Protein AF-A0A4Q0VQP1-F1 (afdb_monomer)

Secondary structure (DSSP, 8-state):
--------HHHHHHHHHHHHHHHHHHHHHHHHHHHHHHHHHHHHHHHHHHHHHHHHHHHTTGGGHHHHHHHHHHHHHHHHHHTT-HHHHHHHHHHHHHHHHHHHHHHHHHHHHHHHHHHHHHHHHHHHHHHHHHHHHHTTTS--TT-HHHHHHHHHHHHHHHHHHHHHHHHHHHHHHHHHHHH--HHHHHHHHHHHHHHHHHHHHHHHHH--HHHHHHHHHHHHHHHHHHHHHHHHHHHHHHHHHHHHHHHHHHHHHH--

Sequence (260 aa):
MEKLERISLTNVFYTLIGKKLEKLDKEQQEALAAQLKYEEAVDTLAEMEQEITELEASLVPYKSADQYYQQLLVEKERLIHDQQSIWSEQLYELSDRQAELKASLQEYQEAIQAGNPTSSALSTALSSLGKAKGWSTWDMVGGGMMTTAIKHSHIDESKRYIHQAQTRLRHFQEELRDVVNHDHIELEVGGILTFADYFFDGLIVDWTVHGKITDSLRQVERTKSSVDSVLRRLQMQRNKREEELQKLEVQRKQLIEEAD

Mean predicted aligned error: 15.15 Å

Organism: NCBI:txid1548597

Nearest PDB structures (foldseek):
  7n6g-assembly1_6B  TM=4.545E-01  e=1.837E+00  Chlamydomonas reinhardtii
  3zx6-assembly1_A  TM=3.048E-01  e=4.057E+00  Archaeoglobus fulgidus DSM 4304
  3ja6-assembly1_H  TM=2.809E-01  e=6.028E+00  Escherichia coli

Foldseek 3Di:
DDDDDPPPPVVVVVVCVVVVVVVVVVVVVVVVVVVVVVVVVVVVVVVVVVVVVVVVVVCVVVVCVVVVVVVVLVVLLVVQCVPPDPLNVVLVVLVVLLVLLVQLLVLLVQLLVLLVVLLVLLVVLLVLLVVLVVLVVVCVPDDDDPRPVVNVVSLVSSVVSVVVSLVSLVSSLVSLVSSCVSPVPDDLNVVLNVLSVVLVVPQCCCCVPPVPSVVNSVSSVVNSVSSVVVSVVSVVVSVVSVVVSVVSVVVSSVSSVPDD

pLDDT: mean 79.1, std 13.97, range [31.86, 97.38]

Structure (mmCIF, N/CA/C/O backbone):
data_AF-A0A4Q0VQP1-F1
#
_entry.id   AF-A0A4Q0VQP1-F1
#
loop_
_atom_site.group_PDB
_atom_site.id
_atom_site.type_symbol
_atom_site.label_atom_id
_atom_site.label_alt_id
_atom_site.label_comp_id
_atom_site.label_asym_id
_atom_site.label_entity_id
_atom_site.label_seq_id
_atom_site.pdbx_PDB_ins_code
_atom_site.Cartn_x
_atom_site.Cartn_y
_atom_site.Cartn_z
_atom_site.occupancy
_atom_site.B_iso_or_equiv
_atom_site.auth_seq_id
_atom_site.auth_comp_id
_atom_site.auth_asym_id
_atom_site.auth_atom_id
_atom_site.pdbx_PDB_model_num
ATOM 1 N N . MET A 1 1 ? 50.704 50.543 72.436 1.00 31.86 1 MET A N 1
ATOM 2 C CA . MET A 1 1 ? 51.585 49.549 71.796 1.00 31.86 1 MET A CA 1
ATOM 3 C C . MET A 1 1 ? 51.329 48.239 72.502 1.00 31.86 1 MET A C 1
ATOM 5 O O . MET A 1 1 ? 51.358 48.234 73.716 1.00 31.86 1 MET A O 1
ATOM 9 N N . GLU A 1 2 ? 51.006 47.124 71.901 1.00 39.97 2 GLU A N 1
ATOM 10 C CA . GLU A 1 2 ? 50.801 46.729 70.522 1.00 39.97 2 GLU A CA 1
ATOM 11 C C . GLU A 1 2 ? 50.034 45.413 70.688 1.00 39.97 2 GLU A C 1
ATOM 13 O O . GLU A 1 2 ? 50.318 44.621 71.580 1.00 39.97 2 GLU A O 1
ATOM 18 N N . LYS A 1 3 ? 48.851 45.354 70.092 1.00 34.28 3 LYS A N 1
ATOM 19 C CA . LYS A 1 3 ? 48.614 44.489 68.937 1.00 34.28 3 LYS A CA 1
ATOM 20 C C . LYS A 1 3 ? 48.750 43.006 69.277 1.00 34.28 3 LYS A C 1
ATOM 22 O O . LYS A 1 3 ? 49.853 42.490 69.283 1.00 34.28 3 LYS A O 1
ATOM 27 N N . LEU A 1 4 ? 47.575 42.382 69.381 1.00 48.06 4 LEU A N 1
ATOM 28 C CA . LEU A 1 4 ? 47.275 41.026 68.918 1.00 48.06 4 LEU A CA 1
ATOM 29 C C . LEU A 1 4 ? 48.113 39.872 69.522 1.00 48.06 4 LEU A C 1
ATOM 31 O O . LEU A 1 4 ? 49.153 40.035 70.129 1.00 48.06 4 LEU A O 1
ATOM 35 N N . GLU A 1 5 ? 47.619 38.651 69.349 1.00 44.19 5 GLU A N 1
ATOM 36 C CA . GLU A 1 5 ? 48.429 37.427 69.467 1.00 44.19 5 GLU A CA 1
ATOM 37 C C . GLU A 1 5 ? 48.818 36.923 70.864 1.00 44.19 5 GLU A C 1
ATOM 39 O O . GLU A 1 5 ? 49.876 36.340 71.056 1.00 44.19 5 GLU A O 1
ATOM 44 N N . ARG A 1 6 ? 47.879 36.898 71.807 1.00 43.62 6 ARG A N 1
ATOM 45 C CA . ARG A 1 6 ? 47.546 35.576 72.370 1.00 43.62 6 ARG A CA 1
ATOM 46 C C . ARG A 1 6 ? 46.044 35.415 72.377 1.00 43.62 6 ARG A C 1
ATOM 48 O O . ARG A 1 6 ? 45.393 35.357 73.415 1.00 43.62 6 ARG A O 1
ATOM 55 N N . ILE A 1 7 ? 45.503 35.302 71.166 1.00 54.94 7 ILE A N 1
ATOM 56 C CA . ILE A 1 7 ? 44.346 34.443 70.946 1.00 54.94 7 ILE A CA 1
ATOM 57 C C . ILE A 1 7 ? 44.781 33.089 71.520 1.00 54.94 7 ILE A C 1
ATOM 59 O O . ILE A 1 7 ? 45.594 32.389 70.921 1.00 54.94 7 ILE A O 1
ATOM 63 N N . SER A 1 8 ? 44.417 32.834 72.779 1.00 53.47 8 SER A N 1
ATOM 64 C CA . SER A 1 8 ? 44.894 31.678 73.531 1.00 53.47 8 SER A CA 1
ATOM 65 C C . SER A 1 8 ? 44.611 30.446 72.686 1.00 53.47 8 SER A C 1
ATOM 67 O O . SER A 1 8 ? 43.455 30.226 72.322 1.00 53.47 8 SER A O 1
ATOM 69 N N . LEU A 1 9 ? 45.649 29.677 72.334 1.00 57.03 9 LEU A N 1
ATOM 70 C CA . LEU A 1 9 ? 45.500 28.452 71.540 1.00 57.03 9 LEU A CA 1
ATOM 71 C C . LEU A 1 9 ? 44.414 27.560 72.145 1.00 57.03 9 LEU A C 1
ATOM 73 O O . LEU A 1 9 ? 43.632 26.973 71.416 1.00 57.03 9 LEU A O 1
ATOM 77 N N . THR A 1 10 ? 44.287 27.576 73.471 1.00 60.41 10 THR A N 1
ATOM 78 C CA . THR A 1 10 ? 43.226 26.929 74.237 1.00 60.41 10 THR A CA 1
ATOM 79 C C . THR A 1 10 ? 41.828 27.475 73.915 1.00 60.41 10 THR A C 1
ATOM 81 O O . THR A 1 10 ? 40.930 26.689 73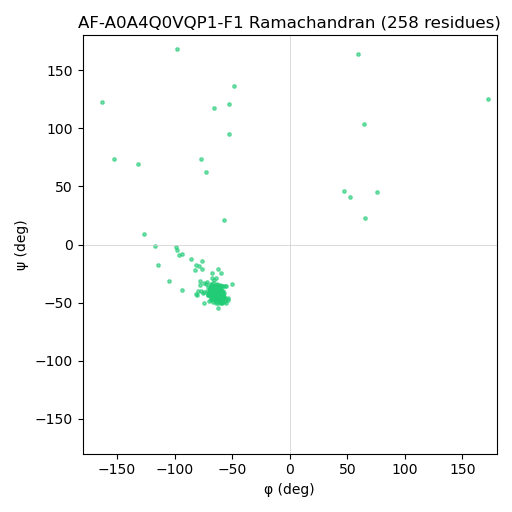.645 1.00 60.41 10 THR A O 1
ATOM 84 N N . ASN A 1 11 ? 41.619 28.796 73.862 1.00 62.97 11 ASN A N 1
ATOM 85 C CA . ASN A 1 11 ? 40.316 29.385 73.504 1.00 62.97 11 ASN A CA 1
ATOM 86 C C . ASN A 1 11 ? 39.960 29.169 72.027 1.00 62.97 11 ASN A C 1
ATOM 88 O O . ASN A 1 11 ? 38.797 28.918 71.714 1.00 62.97 11 ASN A O 1
ATOM 92 N N . VAL A 1 12 ? 40.939 29.230 71.117 1.00 66.88 12 VAL A N 1
ATOM 93 C CA . VAL A 1 12 ? 40.732 28.875 69.700 1.00 66.88 12 VAL A CA 1
ATOM 94 C C . VAL A 1 12 ? 40.378 27.400 69.575 1.00 66.88 12 VAL A C 1
ATOM 96 O O . VAL A 1 12 ? 39.426 27.066 68.881 1.00 66.88 12 VAL A O 1
ATOM 99 N N . PHE A 1 13 ? 41.086 26.526 70.292 1.00 67.25 13 PHE A N 1
ATOM 100 C CA . PHE A 1 13 ? 40.846 25.087 70.305 1.00 67.25 13 PHE A CA 1
ATOM 101 C C . PHE A 1 13 ? 39.462 24.747 70.872 1.00 67.25 13 PHE A C 1
ATOM 103 O O . PHE A 1 13 ? 38.725 24.008 70.231 1.00 67.25 13 PHE A O 1
ATOM 110 N N . TYR A 1 14 ? 39.043 25.355 71.987 1.00 67.94 14 TYR A N 1
ATOM 111 C CA . TYR A 1 14 ? 37.691 25.182 72.534 1.00 67.94 14 TYR A CA 1
ATOM 112 C C . TYR A 1 14 ? 36.599 25.746 71.617 1.00 67.94 14 TYR A C 1
ATOM 114 O O . TYR A 1 14 ? 35.560 25.113 71.463 1.00 67.94 14 TYR A O 1
ATOM 122 N N . THR A 1 15 ? 36.829 26.886 70.957 1.00 72.31 15 THR A N 1
ATOM 123 C CA . THR A 1 15 ? 35.862 27.451 69.997 1.00 72.31 15 THR A CA 1
ATOM 124 C C . THR A 1 15 ? 35.759 26.590 68.737 1.00 72.31 15 THR A C 1
ATOM 126 O O . THR A 1 15 ? 34.667 26.399 68.210 1.00 72.31 15 THR A O 1
ATOM 129 N N . LEU A 1 16 ? 36.877 26.041 68.252 1.00 70.88 16 LEU A N 1
ATOM 130 C CA . LEU A 1 16 ? 36.900 25.110 67.123 1.00 70.88 16 LEU A CA 1
ATOM 131 C C . LEU A 1 16 ? 36.255 23.772 67.484 1.00 70.88 16 LEU A C 1
ATOM 133 O O . LEU A 1 16 ? 35.508 23.246 66.670 1.00 70.88 16 LEU A O 1
ATOM 137 N N . ILE A 1 17 ? 36.490 23.243 68.688 1.00 74.38 17 ILE A N 1
ATOM 138 C CA . ILE A 1 17 ? 35.823 22.030 69.180 1.00 74.38 17 ILE A CA 1
ATOM 139 C C . ILE A 1 17 ? 34.324 22.275 69.337 1.00 74.38 17 ILE A C 1
ATOM 141 O O . ILE A 1 17 ? 33.547 21.468 68.848 1.00 74.38 17 ILE A O 1
ATOM 145 N N . GLY A 1 18 ? 33.913 23.397 69.932 1.00 76.75 18 GLY A N 1
ATOM 146 C CA . GLY A 1 18 ? 32.504 23.772 70.066 1.00 76.75 18 GLY A CA 1
ATOM 147 C C . GLY A 1 18 ? 31.808 23.908 68.712 1.00 76.75 18 GLY A C 1
ATOM 148 O O . GLY A 1 18 ? 30.806 23.245 68.475 1.00 76.75 18 GLY A O 1
ATOM 149 N N . LYS A 1 19 ? 32.392 24.667 67.773 1.00 76.31 19 LYS A N 1
ATOM 150 C CA . LYS A 1 19 ? 31.865 24.803 66.402 1.00 76.31 19 LYS A CA 1
ATOM 151 C C . LYS A 1 19 ? 31.875 23.486 65.627 1.00 76.31 19 LYS A C 1
ATOM 153 O O . LYS A 1 19 ? 30.996 23.263 64.803 1.00 76.31 19 LYS A O 1
ATOM 158 N N . LYS A 1 20 ? 32.866 22.618 65.854 1.00 75.88 20 LYS A N 1
ATOM 159 C CA . LYS A 1 20 ? 32.927 21.285 65.239 1.00 75.88 20 LYS A CA 1
ATOM 160 C C . LYS A 1 20 ? 31.845 20.369 65.808 1.00 75.88 20 LYS A C 1
ATOM 162 O O . LYS A 1 20 ? 31.244 19.647 65.030 1.00 75.88 20 LYS A O 1
ATOM 167 N N . LEU A 1 21 ? 31.595 20.408 67.117 1.00 78.31 21 LEU A N 1
ATOM 168 C CA . LEU A 1 21 ? 30.523 19.651 67.769 1.00 78.31 21 LEU A CA 1
ATOM 169 C C . LEU A 1 21 ? 29.144 20.129 67.307 1.00 78.31 21 LEU A C 1
ATOM 171 O O . LEU A 1 21 ? 28.325 19.303 66.939 1.00 78.31 21 LEU A O 1
ATOM 175 N N . GLU A 1 22 ? 28.917 21.442 67.243 1.00 80.50 22 GLU A N 1
ATOM 176 C CA . GLU A 1 22 ? 27.667 22.031 66.740 1.00 80.50 22 GLU A CA 1
ATOM 177 C C . GLU A 1 22 ? 27.438 21.703 65.258 1.00 80.50 22 GLU A C 1
ATOM 179 O O . GLU A 1 22 ? 26.340 21.328 64.854 1.00 80.50 22 GLU A O 1
ATOM 184 N N . LYS A 1 23 ? 28.493 21.776 64.436 1.00 81.38 23 LYS A N 1
ATOM 185 C CA . LYS A 1 23 ? 28.417 21.370 63.030 1.00 81.38 23 LYS A CA 1
ATOM 186 C C . LYS A 1 23 ? 28.149 19.870 62.883 1.00 81.38 23 LYS A C 1
ATOM 188 O O . LYS A 1 23 ? 27.381 19.496 62.012 1.00 81.38 23 LYS A O 1
ATOM 193 N N . LEU A 1 24 ? 28.752 19.037 63.729 1.00 83.94 24 LEU A N 1
ATOM 194 C CA . LEU A 1 24 ? 28.550 17.588 63.724 1.00 83.94 24 LEU A CA 1
ATOM 195 C C . LEU A 1 24 ? 27.134 17.208 64.180 1.00 83.94 24 LEU A C 1
ATOM 197 O O . LEU A 1 24 ? 26.542 16.320 63.582 1.00 83.94 24 LEU A O 1
ATOM 201 N N . ASP A 1 25 ? 26.569 17.909 65.165 1.00 87.31 25 ASP A N 1
ATOM 202 C CA . ASP A 1 25 ? 25.167 17.751 65.582 1.00 87.31 25 ASP A CA 1
ATOM 203 C C . ASP A 1 25 ? 24.205 18.159 64.456 1.00 87.31 25 ASP A C 1
ATOM 205 O O . ASP A 1 25 ? 23.271 17.431 64.127 1.00 87.31 25 ASP A O 1
ATOM 209 N N . LYS A 1 26 ? 24.494 19.271 63.769 1.00 88.06 26 LYS A N 1
ATOM 210 C CA . LYS A 1 26 ? 23.726 19.704 62.597 1.00 88.06 26 LYS A CA 1
ATOM 211 C C . LYS A 1 26 ? 23.818 18.707 61.437 1.00 88.06 26 LYS A C 1
ATOM 213 O O . LYS A 1 26 ? 22.798 18.377 60.845 1.00 88.06 26 LYS A O 1
ATOM 218 N N . GLU A 1 27 ? 25.014 18.205 61.131 1.00 85.56 27 GLU A N 1
ATOM 219 C CA . GLU A 1 27 ? 25.228 17.171 60.108 1.00 85.56 27 GLU A CA 1
ATOM 220 C C . GLU A 1 27 ? 24.499 15.865 60.476 1.00 85.56 27 GLU A C 1
ATOM 222 O O . GLU A 1 27 ? 23.914 15.228 59.604 1.00 85.56 27 GLU A O 1
ATOM 227 N N . GLN A 1 28 ? 24.462 15.487 61.761 1.00 86.62 28 GLN A N 1
ATOM 228 C CA . GLN A 1 28 ? 23.686 14.340 62.246 1.00 86.62 28 GLN A CA 1
ATOM 229 C C . GLN A 1 28 ? 22.174 14.556 62.109 1.00 86.62 28 GLN A C 1
ATOM 231 O O . GLN A 1 28 ? 21.476 13.647 61.665 1.00 86.62 28 GLN A O 1
ATOM 236 N N . GLN A 1 29 ? 21.664 15.746 62.440 1.00 87.56 29 GLN A N 1
ATOM 237 C CA . GLN A 1 29 ? 20.250 16.089 62.257 1.00 87.56 29 GLN A CA 1
ATOM 238 C C . GLN A 1 29 ? 19.851 16.108 60.778 1.00 87.56 29 GLN A C 1
ATOM 240 O O . GLN A 1 29 ? 18.803 15.574 60.420 1.00 87.56 29 GLN A O 1
ATOM 245 N N . GLU A 1 30 ? 20.683 16.686 59.909 1.00 88.69 30 GLU A N 1
ATOM 246 C CA . GLU A 1 30 ? 20.462 16.697 58.459 1.00 88.69 30 GLU A CA 1
ATOM 247 C C . GLU A 1 30 ? 20.489 15.273 57.882 1.00 88.69 30 GLU A C 1
ATOM 249 O O . GLU A 1 30 ? 19.621 14.928 57.078 1.00 88.69 30 GLU A O 1
ATOM 254 N N . ALA A 1 31 ? 21.421 14.424 58.330 1.00 88.44 31 ALA A N 1
ATOM 255 C CA . ALA A 1 31 ? 21.494 13.021 57.927 1.00 88.44 31 ALA A CA 1
ATOM 256 C C . ALA A 1 31 ? 20.271 12.218 58.393 1.00 88.44 31 ALA A C 1
ATOM 258 O O . ALA A 1 31 ? 19.696 11.476 57.600 1.00 88.44 31 ALA A O 1
ATOM 259 N N . LEU A 1 32 ? 19.832 12.404 59.643 1.00 91.31 32 LEU A N 1
ATOM 260 C CA . LEU A 1 32 ? 18.636 11.751 60.178 1.00 91.31 32 LEU A CA 1
ATOM 261 C C . LEU A 1 32 ? 17.373 12.206 59.436 1.00 91.31 32 LEU A C 1
ATOM 263 O O . LEU A 1 32 ? 16.540 11.383 59.074 1.00 91.31 32 LEU A O 1
ATOM 267 N N . ALA A 1 33 ? 17.241 13.504 59.151 1.00 88.88 33 ALA A N 1
ATOM 268 C CA . ALA A 1 33 ? 16.120 14.034 58.381 1.00 88.88 33 ALA A CA 1
ATOM 269 C C . ALA A 1 33 ? 16.113 13.512 56.934 1.00 88.88 33 ALA A C 1
ATOM 271 O O . ALA A 1 33 ? 15.047 13.231 56.389 1.00 88.88 33 ALA A O 1
ATOM 272 N N . ALA A 1 34 ? 17.284 13.372 56.306 1.00 87.75 34 ALA A N 1
ATOM 273 C CA . ALA A 1 34 ? 17.407 12.763 54.985 1.00 87.75 34 ALA A CA 1
ATOM 274 C C . ALA A 1 34 ? 17.058 11.266 55.011 1.00 87.75 34 ALA A C 1
ATOM 276 O O . ALA A 1 34 ? 16.381 10.794 54.102 1.00 87.75 34 ALA A O 1
ATOM 277 N N . GLN A 1 35 ? 17.464 10.545 56.060 1.00 90.31 35 GLN A N 1
ATOM 278 C CA . GLN A 1 35 ? 17.121 9.138 56.255 1.00 90.31 35 GLN A CA 1
ATOM 279 C C . GLN A 1 35 ? 15.611 8.944 56.434 1.00 90.31 35 GLN A C 1
ATOM 281 O O . GLN A 1 35 ? 15.039 8.113 55.742 1.00 90.31 35 GLN A O 1
ATOM 286 N N . LEU A 1 36 ? 14.962 9.746 57.284 1.00 91.38 36 LEU A N 1
ATOM 287 C CA . LEU A 1 36 ? 13.511 9.685 57.493 1.00 91.38 36 LEU A CA 1
ATOM 288 C C . LEU A 1 36 ? 12.734 9.972 56.203 1.00 91.38 36 LEU A C 1
ATOM 290 O O . LEU A 1 36 ? 11.790 9.263 55.888 1.00 91.38 36 LEU A O 1
ATOM 294 N N . LYS A 1 37 ? 13.162 10.971 55.420 1.00 90.25 37 LYS A N 1
ATOM 295 C CA . LYS A 1 37 ? 12.554 11.264 54.111 1.00 90.25 37 LYS A CA 1
ATOM 296 C C . LYS A 1 37 ? 12.745 10.137 53.102 1.00 90.25 37 LYS A C 1
ATOM 298 O O . LYS A 1 37 ? 11.878 9.914 52.268 1.00 90.25 37 LYS A O 1
ATOM 303 N N . TYR A 1 38 ? 13.903 9.479 53.128 1.00 93.06 38 TYR A N 1
ATOM 304 C CA . TYR A 1 38 ? 14.160 8.325 52.275 1.00 93.06 38 TYR A CA 1
ATOM 305 C C . TYR A 1 38 ? 13.260 7.151 52.666 1.00 93.06 38 TYR A C 1
ATOM 307 O O . TYR A 1 38 ? 12.665 6.540 51.790 1.00 93.06 38 TYR A O 1
ATOM 315 N N . GLU A 1 39 ? 13.129 6.874 53.962 1.00 93.25 39 GLU A N 1
ATOM 316 C CA . GLU A 1 39 ? 12.263 5.818 54.492 1.00 93.25 39 GLU A CA 1
ATOM 317 C C . GLU A 1 39 ? 10.789 6.080 54.147 1.00 93.25 39 GLU A C 1
ATOM 319 O O . GLU A 1 39 ? 10.153 5.229 53.538 1.00 93.25 39 GLU A O 1
ATOM 324 N N . GLU A 1 40 ? 10.298 7.305 54.364 1.00 93.00 40 GLU A N 1
ATOM 325 C CA . GLU A 1 40 ? 8.949 7.732 53.957 1.00 93.00 40 GLU A CA 1
ATOM 326 C C . GLU A 1 40 ? 8.715 7.568 52.445 1.00 93.00 40 GLU A C 1
ATOM 328 O O . GLU A 1 40 ? 7.660 7.101 52.018 1.00 93.00 40 GLU A O 1
ATOM 333 N N . ALA A 1 41 ? 9.703 7.916 51.614 1.00 89.56 41 ALA A N 1
ATOM 334 C CA . ALA A 1 41 ? 9.605 7.747 50.166 1.00 89.56 41 ALA A CA 1
ATOM 335 C C . ALA A 1 41 ? 9.597 6.268 49.739 1.00 89.56 41 ALA A C 1
ATOM 337 O O . ALA A 1 41 ? 8.929 5.927 48.764 1.00 89.56 41 ALA A O 1
ATOM 338 N N . VAL A 1 42 ? 10.325 5.400 50.449 1.00 94.94 42 VAL A N 1
ATOM 339 C CA . VAL A 1 42 ? 10.329 3.947 50.215 1.00 94.94 42 VAL A CA 1
ATOM 340 C C . VAL A 1 42 ? 8.983 3.337 50.594 1.00 94.94 42 VAL A C 1
ATOM 342 O O . VAL A 1 42 ? 8.434 2.571 49.805 1.00 94.94 42 VAL A O 1
ATOM 345 N N . ASP A 1 43 ? 8.427 3.715 51.743 1.00 94.00 43 ASP A N 1
ATOM 346 C CA . ASP A 1 43 ? 7.111 3.244 52.181 1.00 94.00 43 ASP A CA 1
ATOM 347 C C . ASP A 1 43 ? 6.013 3.713 51.215 1.00 94.00 43 ASP A C 1
ATOM 349 O O . ASP A 1 43 ? 5.203 2.910 50.756 1.00 94.00 43 ASP A O 1
ATOM 353 N N . THR A 1 44 ? 6.056 4.984 50.800 1.00 92.75 44 THR A N 1
ATOM 354 C CA . THR A 1 44 ? 5.127 5.537 49.799 1.00 92.75 44 THR A CA 1
ATOM 355 C C . THR A 1 44 ? 5.215 4.783 48.469 1.00 92.75 44 THR A C 1
ATOM 357 O O . THR A 1 44 ? 4.197 4.524 47.831 1.00 92.75 44 THR A O 1
ATOM 360 N N . LEU A 1 45 ? 6.426 4.422 48.027 1.00 91.81 45 LEU A N 1
ATOM 361 C CA . LEU A 1 45 ? 6.611 3.646 46.801 1.00 91.81 45 LEU A CA 1
ATOM 362 C C . LEU A 1 45 ? 5.971 2.259 46.925 1.00 91.81 45 LEU A C 1
ATOM 364 O O . LEU A 1 45 ? 5.287 1.831 45.999 1.00 91.81 45 LEU A O 1
ATOM 368 N N . ALA A 1 46 ? 6.153 1.586 48.063 1.00 94.12 46 ALA A N 1
ATOM 369 C CA . ALA A 1 46 ? 5.552 0.281 48.312 1.00 94.12 46 ALA A CA 1
ATOM 370 C C . ALA A 1 46 ? 4.013 0.349 48.331 1.00 94.12 46 ALA A C 1
ATOM 372 O O . ALA A 1 46 ? 3.353 -0.508 47.742 1.00 94.12 46 ALA A O 1
ATOM 373 N N . GLU A 1 47 ? 3.438 1.389 48.944 1.00 94.81 47 GLU A N 1
ATOM 374 C CA . GLU A 1 47 ? 1.991 1.642 48.919 1.00 94.81 47 GLU A CA 1
ATOM 375 C C . GLU A 1 47 ? 1.480 1.870 47.488 1.00 94.81 47 GLU A C 1
ATOM 377 O O . GLU A 1 47 ? 0.490 1.260 47.080 1.00 94.81 47 GLU A O 1
ATOM 382 N N . MET A 1 48 ? 2.187 2.680 46.691 1.00 89.19 48 MET A N 1
ATOM 383 C CA . MET A 1 48 ? 1.840 2.928 45.287 1.00 89.19 48 MET A CA 1
ATOM 384 C C . MET A 1 48 ? 1.938 1.662 44.424 1.00 89.19 48 MET A C 1
ATOM 386 O O . MET A 1 48 ? 1.074 1.424 43.582 1.00 89.19 48 MET A O 1
ATOM 390 N N . GLU A 1 49 ? 2.968 0.834 44.613 1.00 93.19 49 GLU A N 1
ATOM 391 C CA . GLU A 1 49 ? 3.115 -0.444 43.902 1.00 93.19 49 GLU A CA 1
ATOM 392 C C . GLU A 1 49 ? 1.971 -1.412 44.237 1.00 93.19 49 GLU A C 1
ATOM 394 O O . GLU A 1 49 ? 1.450 -2.104 43.352 1.00 93.19 49 GLU A O 1
ATOM 399 N N . GLN A 1 50 ? 1.535 -1.432 45.499 1.00 94.12 50 GLN A N 1
ATOM 400 C CA . GLN A 1 50 ? 0.385 -2.223 45.918 1.00 94.12 50 GLN A CA 1
ATOM 401 C C . GLN A 1 50 ? -0.916 -1.698 45.291 1.00 94.12 50 GLN A C 1
ATOM 403 O O . GLN A 1 50 ? -1.680 -2.489 44.737 1.00 94.12 50 GLN A O 1
ATOM 408 N N . GLU A 1 51 ? -1.141 -0.382 45.298 1.00 92.69 51 GLU A N 1
ATOM 409 C CA . GLU A 1 51 ? -2.326 0.239 44.695 1.00 92.69 51 GLU A CA 1
ATOM 410 C C . GLU A 1 51 ? -2.394 -0.018 43.179 1.00 92.69 51 GLU A C 1
ATOM 412 O O . GLU A 1 51 ? -3.447 -0.385 42.656 1.00 92.69 51 GLU A O 1
ATOM 417 N N . ILE A 1 52 ? -1.261 0.071 42.471 1.00 88.00 52 ILE A N 1
ATOM 418 C CA . ILE A 1 52 ? -1.165 -0.300 41.050 1.00 88.00 52 ILE A CA 1
ATOM 419 C C . ILE A 1 52 ? -1.576 -1.761 40.851 1.00 88.00 52 ILE A C 1
ATOM 421 O O . ILE A 1 52 ? -2.385 -2.054 39.973 1.00 88.00 52 ILE A O 1
ATOM 425 N N . THR A 1 53 ? -1.072 -2.671 41.685 1.00 93.12 53 THR A N 1
ATOM 426 C CA . THR A 1 53 ? -1.387 -4.104 41.587 1.00 93.12 53 THR A CA 1
ATOM 427 C C . THR A 1 53 ? -2.881 -4.374 41.819 1.00 93.12 53 THR A C 1
ATOM 429 O O . THR A 1 53 ? -3.496 -5.169 41.104 1.00 93.12 53 THR A O 1
ATOM 432 N N . GLU A 1 54 ? -3.497 -3.699 42.792 1.00 92.00 54 GLU A N 1
ATOM 433 C CA . GLU A 1 54 ? -4.932 -3.811 43.087 1.00 92.00 54 GLU A CA 1
ATOM 434 C C . GLU A 1 54 ? -5.805 -3.245 41.955 1.00 92.00 54 GLU A C 1
ATOM 436 O O . GLU A 1 54 ? -6.818 -3.849 41.578 1.00 92.00 54 GLU A O 1
ATOM 441 N N . LEU A 1 55 ? -5.396 -2.121 41.361 1.00 84.81 55 LEU A N 1
ATOM 442 C CA . LEU A 1 55 ? -6.053 -1.532 40.193 1.00 84.81 55 LEU A CA 1
ATOM 443 C C . LEU A 1 55 ? -5.930 -2.436 38.961 1.00 84.81 55 LEU A C 1
ATOM 445 O O . LEU A 1 55 ? -6.921 -2.665 38.263 1.00 84.81 55 LEU A O 1
ATOM 449 N N . GLU A 1 56 ? -4.752 -3.007 38.713 1.00 76.81 56 GLU A N 1
ATOM 450 C CA . GLU A 1 56 ? -4.531 -3.970 37.632 1.00 76.81 56 GLU A CA 1
ATOM 451 C C . GLU A 1 56 ? -5.402 -5.219 37.806 1.00 76.81 56 GLU A C 1
ATOM 453 O O . GLU A 1 56 ? -6.053 -5.647 36.849 1.00 76.81 56 GLU A O 1
ATOM 458 N N . ALA A 1 57 ? -5.493 -5.766 39.023 1.00 83.12 57 ALA A N 1
ATOM 459 C CA . ALA A 1 57 ? -6.368 -6.894 39.339 1.00 83.12 57 ALA A CA 1
ATOM 460 C C . ALA A 1 57 ? -7.855 -6.548 39.139 1.00 83.12 57 ALA A C 1
ATOM 462 O O . ALA A 1 57 ? -8.614 -7.356 38.599 1.00 83.12 57 ALA A O 1
ATOM 463 N N . SER A 1 58 ? -8.259 -5.329 39.503 1.00 80.19 58 SER A N 1
ATOM 464 C CA . SER A 1 58 ? -9.624 -4.822 39.309 1.00 80.19 58 SER A CA 1
ATOM 465 C C . SER A 1 58 ? -9.985 -4.623 37.832 1.00 80.19 58 SER A C 1
ATOM 467 O O . SER A 1 58 ? -11.162 -4.688 37.479 1.00 80.19 58 SER A O 1
ATOM 469 N N . LEU A 1 59 ? -8.994 -4.429 36.954 1.00 75.25 59 LEU A N 1
ATOM 470 C CA . LEU A 1 59 ? -9.175 -4.318 35.501 1.00 75.25 59 LEU A CA 1
ATOM 471 C C . LEU A 1 59 ? -9.281 -5.677 34.789 1.00 75.25 59 LEU A C 1
ATOM 473 O O . LEU A 1 59 ? -9.850 -5.742 33.697 1.00 75.25 59 LEU A O 1
ATOM 477 N N . VAL A 1 60 ? -8.783 -6.772 35.382 1.00 75.19 60 VAL A N 1
ATOM 478 C CA . VAL A 1 60 ? -8.796 -8.119 34.769 1.00 75.19 60 VAL A CA 1
ATOM 479 C C . VAL A 1 60 ? -10.196 -8.568 34.311 1.00 75.19 60 VAL A C 1
ATOM 481 O O . VAL A 1 60 ? -10.300 -9.027 33.170 1.00 75.19 60 VAL A O 1
ATOM 484 N N . PRO A 1 61 ? -11.282 -8.417 35.100 1.00 69.44 61 PRO A N 1
ATOM 485 C CA . PRO A 1 61 ? -12.628 -8.803 34.667 1.00 69.44 61 PRO A CA 1
ATOM 486 C C . PRO A 1 61 ? -13.105 -8.028 33.430 1.00 69.44 61 PRO A C 1
ATOM 488 O O . PRO A 1 61 ? -13.700 -8.604 32.519 1.00 69.44 61 PRO A O 1
ATOM 491 N N . TYR A 1 62 ? -12.784 -6.734 33.356 1.00 69.44 62 TYR A N 1
ATOM 492 C CA . TYR A 1 62 ? -13.196 -5.850 32.262 1.00 69.44 62 TYR A CA 1
ATOM 493 C C . TYR A 1 62 ? -12.347 -6.018 31.002 1.00 69.44 62 TYR A C 1
ATOM 495 O O . TYR A 1 62 ? -12.804 -5.699 29.910 1.00 69.44 62 TYR A O 1
ATOM 503 N N . LYS A 1 63 ? -11.152 -6.605 31.116 1.00 63.16 63 LYS A N 1
ATOM 504 C CA . LYS A 1 63 ? -10.272 -6.913 29.978 1.00 63.16 63 LYS A CA 1
ATOM 505 C C . LYS A 1 63 ? -10.920 -7.858 28.956 1.00 63.16 63 LYS A C 1
ATOM 507 O O . LYS A 1 63 ? -10.542 -7.867 27.790 1.00 63.16 63 LYS A O 1
ATOM 512 N N . SER A 1 64 ? -11.895 -8.651 29.406 1.00 68.94 64 SER A N 1
ATOM 513 C CA . SER A 1 64 ? -12.682 -9.565 28.570 1.00 68.94 64 SER A CA 1
ATOM 514 C C . SER A 1 64 ? -13.995 -8.961 28.051 1.00 68.94 64 SER A C 1
ATOM 516 O O . SER A 1 64 ? -14.636 -9.561 27.191 1.00 68.94 64 SER A O 1
ATOM 518 N N . ALA A 1 65 ? -14.389 -7.771 28.523 1.00 73.81 65 ALA A N 1
ATOM 519 C CA . ALA A 1 65 ? -15.646 -7.134 28.134 1.00 73.81 65 ALA A CA 1
ATOM 520 C C . ALA A 1 65 ? -15.667 -6.771 26.643 1.00 73.81 65 ALA A C 1
ATOM 522 O O . ALA A 1 65 ? -16.669 -7.020 25.977 1.00 73.81 65 ALA A O 1
ATOM 523 N N . ASP A 1 66 ? -14.546 -6.285 26.096 1.00 72.06 66 ASP A N 1
ATOM 524 C CA . ASP A 1 66 ? -14.398 -6.051 24.654 1.00 72.06 66 ASP A CA 1
ATOM 525 C C . ASP A 1 66 ? -14.600 -7.340 23.852 1.00 72.06 66 ASP A C 1
ATOM 527 O O . ASP A 1 66 ? -15.311 -7.352 22.851 1.00 72.06 66 ASP A O 1
ATOM 531 N N . GLN A 1 67 ? -14.019 -8.454 24.308 1.00 73.06 67 GLN A N 1
ATOM 532 C CA . GLN A 1 67 ? -14.159 -9.746 23.633 1.00 73.06 67 GLN A CA 1
ATOM 533 C C . GLN A 1 67 ? -15.605 -10.250 23.678 1.00 73.06 67 GLN A C 1
ATOM 535 O O . GLN A 1 67 ? -16.122 -10.704 22.660 1.00 73.06 67 GLN A O 1
ATOM 540 N N . TYR A 1 68 ? -16.264 -10.137 24.832 1.00 74.69 68 TYR A N 1
ATOM 541 C CA . TYR A 1 68 ? -17.663 -10.527 25.000 1.00 74.69 68 TYR A CA 1
ATOM 542 C C . TYR A 1 68 ? -18.598 -9.681 24.130 1.00 74.69 68 TYR A C 1
ATOM 544 O O . TYR A 1 68 ? -19.492 -10.202 23.470 1.00 74.69 68 TYR A O 1
ATOM 552 N N . TYR A 1 69 ? -18.348 -8.377 24.064 1.00 74.12 69 TYR A N 1
ATOM 553 C CA . TYR A 1 69 ? -19.094 -7.464 23.212 1.00 74.12 69 TYR A CA 1
ATOM 554 C C . TYR A 1 69 ? -18.930 -7.786 21.718 1.00 74.12 69 TYR A C 1
ATOM 556 O O . TYR A 1 69 ? -19.919 -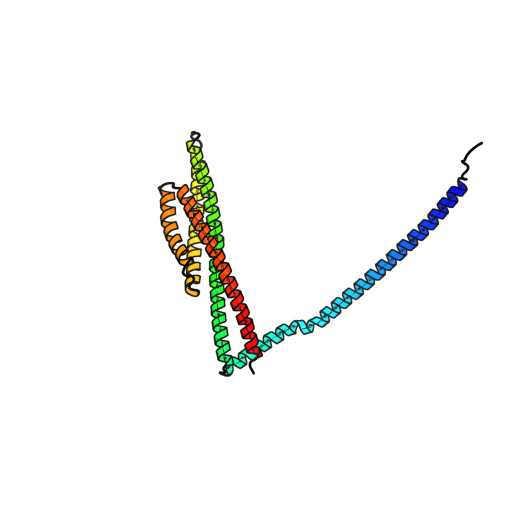7.824 20.988 1.00 74.12 69 TYR A O 1
ATOM 564 N N . GLN A 1 70 ? -17.714 -8.106 21.263 1.00 75.12 70 GLN A N 1
ATOM 565 C CA . GLN A 1 70 ? -17.491 -8.564 19.886 1.00 75.12 70 GLN A CA 1
ATOM 566 C C . GLN A 1 70 ? -18.212 -9.889 19.594 1.00 75.12 70 GLN A C 1
ATOM 568 O O . GLN A 1 70 ? -18.808 -10.040 18.530 1.00 75.12 70 GLN A O 1
ATOM 573 N N . GLN A 1 71 ? -18.208 -10.836 20.539 1.00 78.56 71 GLN A N 1
ATOM 574 C CA . GLN A 1 71 ? -18.950 -12.096 20.400 1.00 78.56 71 GLN A CA 1
ATOM 575 C C . GLN A 1 71 ? -20.460 -11.862 20.279 1.00 78.56 71 GLN A C 1
ATOM 577 O O . GLN A 1 71 ? -21.101 -12.468 19.422 1.00 78.56 71 GLN A O 1
ATOM 582 N N . LEU A 1 72 ? -21.011 -10.948 21.081 1.00 81.19 72 LEU A N 1
ATOM 583 C CA . LEU A 1 72 ? -22.430 -10.602 21.046 1.00 81.19 72 LEU A CA 1
ATOM 584 C C . LEU A 1 72 ? -22.840 -9.983 19.700 1.00 81.19 72 LEU A C 1
ATOM 586 O O . LEU A 1 72 ? -23.897 -10.318 19.169 1.00 81.19 72 LEU A O 1
ATOM 590 N N . LEU A 1 73 ? -21.995 -9.124 19.117 1.00 78.62 73 LEU A N 1
ATOM 591 C CA . LEU A 1 73 ? -22.236 -8.561 17.783 1.00 78.62 73 LEU A CA 1
ATOM 592 C C . LEU A 1 73 ? -22.265 -9.646 16.700 1.00 78.62 73 LEU A C 1
ATOM 594 O O . LEU A 1 73 ? -23.161 -9.632 15.861 1.00 78.62 73 LEU A O 1
ATOM 598 N N . VAL A 1 74 ? -21.337 -10.610 16.743 1.00 80.56 74 VAL A N 1
ATOM 599 C CA . VAL A 1 74 ? -21.307 -11.744 15.798 1.00 80.56 74 VAL A CA 1
ATOM 600 C C . VAL A 1 74 ? -22.566 -12.605 15.919 1.00 80.56 74 VAL A C 1
ATOM 602 O O . VAL A 1 74 ? -23.128 -13.041 14.914 1.00 80.56 74 VAL A O 1
ATOM 605 N N . GLU A 1 75 ? -23.031 -12.855 17.142 1.00 79.44 75 GLU A N 1
ATOM 606 C CA . GLU A 1 75 ? -24.249 -13.630 17.373 1.00 79.44 75 GLU A CA 1
ATOM 607 C C . GLU A 1 75 ? -25.496 -12.896 16.859 1.00 79.44 75 GLU A C 1
ATOM 609 O O . GLU A 1 75 ? -26.327 -13.497 16.177 1.00 79.44 75 GLU A O 1
ATOM 614 N N . LYS A 1 76 ? -25.590 -11.584 17.100 1.00 79.75 76 LYS A N 1
ATOM 615 C CA . LYS A 1 76 ? -26.686 -10.747 16.598 1.00 79.75 76 LYS A CA 1
ATOM 616 C C . LYS A 1 76 ? -26.700 -10.676 15.071 1.00 79.75 76 LYS A C 1
ATOM 618 O O . LYS A 1 76 ? -27.755 -10.818 14.458 1.00 79.75 76 LYS A O 1
ATOM 623 N N . GLU A 1 77 ? -25.531 -10.549 14.453 1.00 79.44 77 GLU A N 1
ATOM 624 C CA . GLU A 1 77 ? -25.379 -10.577 12.999 1.00 79.44 77 GLU A CA 1
ATOM 625 C C . GLU A 1 77 ? -25.913 -11.881 12.384 1.00 79.44 77 GLU A C 1
ATOM 627 O O . GLU A 1 77 ? -26.671 -11.860 11.412 1.00 79.44 77 GLU A O 1
ATOM 632 N N . ARG A 1 78 ? -25.583 -13.028 12.991 1.00 78.88 78 ARG A N 1
ATOM 633 C CA . ARG A 1 78 ? -26.100 -14.330 12.555 1.00 78.88 78 ARG A CA 1
ATOM 634 C C . ARG A 1 78 ? -27.629 -14.387 12.621 1.00 78.88 78 ARG A C 1
ATOM 636 O O . ARG A 1 78 ? -28.256 -14.912 11.705 1.00 78.88 78 ARG A O 1
ATOM 643 N N . LEU A 1 79 ? -28.225 -13.863 13.690 1.00 78.00 79 LEU A N 1
ATOM 644 C CA . LEU A 1 79 ? -29.681 -13.860 13.861 1.00 78.00 79 LEU A CA 1
ATOM 645 C C . LEU A 1 79 ? -30.386 -12.985 12.815 1.00 78.00 79 LEU A C 1
ATOM 647 O O . LEU A 1 79 ? -31.457 -13.359 12.343 1.00 78.00 79 LEU A O 1
ATOM 651 N N . ILE A 1 80 ? -29.776 -11.865 12.415 1.00 77.12 80 ILE A N 1
ATOM 652 C CA . ILE A 1 80 ? -30.293 -10.988 11.354 1.00 77.12 80 ILE A CA 1
ATOM 653 C C . ILE A 1 80 ? -30.316 -11.718 10.002 1.00 77.12 80 ILE A C 1
ATOM 655 O O . ILE A 1 80 ? -31.318 -11.645 9.287 1.00 77.12 80 ILE A O 1
ATOM 659 N N . HIS A 1 81 ? -29.256 -12.465 9.677 1.00 73.44 81 HIS A N 1
ATOM 660 C CA . HIS A 1 81 ? -29.163 -13.239 8.433 1.00 73.44 81 HIS A CA 1
ATOM 661 C C . HIS A 1 81 ? -30.253 -14.314 8.286 1.00 73.44 81 HIS A C 1
ATOM 663 O O . HIS A 1 81 ? -30.738 -14.549 7.179 1.00 73.44 81 HIS A O 1
ATOM 669 N N . ASP A 1 82 ? -30.674 -14.947 9.384 1.00 67.62 82 ASP A N 1
ATOM 670 C CA . ASP A 1 82 ? -31.664 -16.033 9.353 1.00 67.62 82 ASP A CA 1
ATOM 671 C C . ASP A 1 82 ? -33.113 -15.535 9.138 1.00 67.62 82 ASP A C 1
ATOM 673 O O . ASP A 1 82 ? -33.999 -16.333 8.824 1.00 67.62 82 ASP A O 1
ATOM 677 N N . GLN A 1 83 ? -33.385 -14.231 9.285 1.00 66.38 83 GLN A N 1
ATOM 678 C CA . GLN A 1 83 ? -34.755 -13.698 9.348 1.00 66.38 83 GLN A CA 1
ATOM 679 C C . GLN A 1 83 ? -35.319 -13.112 8.039 1.00 66.38 83 GLN A C 1
ATOM 681 O O . GLN A 1 83 ? -36.484 -12.720 8.031 1.00 66.38 83 GLN A O 1
ATOM 686 N N . GLN A 1 84 ? -34.561 -13.060 6.932 1.00 68.12 84 GLN A N 1
ATOM 687 C CA . GLN A 1 84 ? -34.989 -12.407 5.671 1.00 68.12 84 GLN A CA 1
ATOM 688 C C . GLN A 1 84 ? -35.604 -11.003 5.899 1.00 68.12 84 GLN A C 1
ATOM 690 O O . GLN A 1 84 ? -36.669 -10.673 5.377 1.00 68.12 84 GLN A O 1
ATOM 695 N N . SER A 1 85 ? -34.950 -10.183 6.726 1.00 74.38 85 SER A N 1
ATOM 696 C CA . SER A 1 85 ? -35.392 -8.827 7.079 1.00 74.38 85 SER A CA 1
ATOM 697 C C . SER A 1 85 ? -34.678 -7.746 6.250 1.00 74.38 85 SER A C 1
ATOM 699 O O . SER A 1 85 ? -33.661 -8.015 5.611 1.00 74.38 85 SER A O 1
ATOM 701 N N . ILE A 1 86 ? -35.168 -6.499 6.310 1.00 72.19 86 ILE A N 1
ATOM 702 C CA . ILE A 1 86 ? -34.498 -5.320 5.712 1.00 72.19 86 ILE A CA 1
ATOM 703 C C . ILE A 1 86 ? -33.057 -5.184 6.237 1.00 72.19 86 ILE A C 1
ATOM 705 O O . ILE A 1 86 ? -32.149 -4.830 5.489 1.00 72.19 86 ILE A O 1
ATOM 709 N N . TRP A 1 87 ? -32.832 -5.531 7.508 1.00 75.88 87 TRP A N 1
ATOM 710 C CA . TRP A 1 87 ? -31.506 -5.540 8.124 1.00 75.88 87 TRP A CA 1
ATOM 711 C C . TRP A 1 87 ? -30.573 -6.563 7.471 1.00 75.88 87 TRP A C 1
ATOM 713 O O . TRP A 1 87 ? -29.396 -6.274 7.291 1.00 75.88 87 TRP A O 1
ATOM 723 N N . SER A 1 88 ? -31.089 -7.729 7.063 1.00 80.75 88 SER A N 1
ATOM 724 C CA . SER A 1 88 ? -30.296 -8.734 6.349 1.00 80.75 88 SER A CA 1
ATOM 725 C C . SER A 1 88 ? -29.866 -8.248 4.969 1.00 80.75 88 SER A C 1
ATOM 727 O O . SER A 1 88 ? -28.730 -8.499 4.585 1.00 80.75 88 SER A O 1
ATOM 729 N N . GLU A 1 89 ? -30.744 -7.575 4.222 1.00 82.50 89 GLU A N 1
ATOM 730 C CA . GLU A 1 89 ? -30.424 -7.037 2.891 1.00 82.50 89 GLU A CA 1
ATOM 731 C C . GLU A 1 89 ? -29.347 -5.948 2.981 1.00 82.50 89 GLU A C 1
ATOM 733 O O . GLU A 1 89 ? -28.319 -6.043 2.314 1.00 82.50 89 GLU A O 1
ATOM 738 N N . GLN A 1 90 ? -29.511 -4.987 3.895 1.00 84.06 90 GLN A N 1
ATOM 739 C CA . GLN A 1 90 ? -28.513 -3.937 4.136 1.00 84.06 90 GLN A CA 1
ATOM 740 C C . GLN A 1 90 ? -27.172 -4.507 4.615 1.00 84.06 90 GLN A C 1
ATOM 742 O O . GLN A 1 90 ? -26.109 -4.036 4.213 1.00 84.06 90 GLN A O 1
ATOM 747 N N . LEU A 1 91 ? -27.197 -5.547 5.451 1.00 85.31 91 LEU A N 1
ATOM 748 C CA . LEU A 1 91 ? -25.987 -6.218 5.910 1.00 85.31 91 LEU A CA 1
ATOM 749 C C . LEU A 1 91 ? -25.267 -6.957 4.767 1.00 85.31 91 LEU A C 1
ATOM 751 O O . LEU A 1 91 ? -24.035 -6.932 4.719 1.00 85.31 91 LEU A O 1
ATOM 755 N N . TYR A 1 92 ? -26.004 -7.575 3.835 1.00 84.94 92 TYR A N 1
ATOM 756 C CA . TYR A 1 92 ? -25.423 -8.159 2.620 1.00 84.94 92 TYR A CA 1
ATOM 757 C C . TYR A 1 92 ? -24.772 -7.091 1.737 1.00 84.94 92 TYR A C 1
ATOM 759 O O . TYR A 1 92 ? -23.610 -7.255 1.375 1.00 84.94 92 TYR A O 1
ATOM 767 N N . GLU A 1 93 ? -25.449 -5.970 1.475 1.00 88.25 93 GLU A N 1
ATOM 768 C CA . GLU A 1 93 ? -24.879 -4.861 0.693 1.00 88.25 93 GLU A CA 1
ATOM 769 C C . GLU A 1 93 ? -23.591 -4.309 1.324 1.00 88.25 93 GLU A C 1
ATOM 771 O O . GLU A 1 93 ? -22.585 -4.104 0.638 1.00 88.25 93 GLU A O 1
ATOM 776 N N . LEU A 1 94 ? -23.586 -4.105 2.648 1.00 89.56 94 LEU A N 1
ATOM 777 C CA . LEU A 1 94 ? -22.393 -3.670 3.376 1.00 89.56 94 LEU A CA 1
ATOM 778 C C . LEU A 1 94 ? -21.272 -4.715 3.308 1.00 89.56 94 LEU A C 1
ATOM 780 O O . LEU A 1 94 ? -20.104 -4.346 3.203 1.00 89.56 94 LEU A O 1
ATOM 784 N N . SER A 1 95 ? -21.603 -6.006 3.354 1.00 85.38 95 SER A N 1
ATOM 785 C CA . SER A 1 95 ? -20.617 -7.092 3.306 1.00 85.38 95 SER A CA 1
ATOM 786 C C . SER A 1 95 ? -19.992 -7.234 1.919 1.00 85.38 95 SER A C 1
ATOM 788 O O . SER A 1 95 ? -18.767 -7.332 1.813 1.00 85.38 95 SER A O 1
ATOM 790 N N . ASP A 1 96 ? -20.802 -7.161 0.862 1.00 88.44 96 ASP A N 1
ATOM 791 C CA . ASP A 1 96 ? -20.335 -7.147 -0.526 1.00 88.44 96 ASP A CA 1
ATOM 792 C C . ASP A 1 96 ? -19.424 -5.942 -0.761 1.00 88.44 96 ASP A C 1
ATOM 794 O O . ASP A 1 96 ? -18.296 -6.084 -1.243 1.00 88.44 96 ASP A O 1
ATOM 798 N N . ARG A 1 97 ? -19.838 -4.755 -0.301 1.00 91.50 97 ARG A N 1
ATOM 799 C CA . ARG A 1 97 ? -19.015 -3.551 -0.425 1.00 91.50 97 ARG A CA 1
ATOM 800 C C . ARG A 1 97 ? -17.706 -3.650 0.359 1.00 91.50 97 ARG A C 1
ATOM 802 O O . ARG A 1 97 ? -16.669 -3.171 -0.105 1.00 91.50 97 ARG A O 1
ATOM 809 N N . GLN A 1 98 ? -17.727 -4.278 1.534 1.00 90.56 98 GLN A N 1
ATOM 810 C CA . GLN A 1 98 ? -16.523 -4.513 2.329 1.00 90.56 98 GLN A CA 1
ATOM 811 C C . GLN A 1 98 ? -15.561 -5.459 1.601 1.00 90.56 98 GLN A C 1
ATOM 813 O O . GLN A 1 98 ? -14.352 -5.220 1.604 1.00 90.56 98 GLN A O 1
ATOM 818 N N . ALA A 1 99 ? -16.082 -6.513 0.968 1.00 88.19 99 ALA A N 1
ATOM 819 C CA . ALA A 1 99 ? -15.291 -7.451 0.180 1.00 88.19 99 ALA A CA 1
ATOM 820 C C . ALA A 1 99 ? -14.646 -6.764 -1.036 1.00 88.19 99 ALA A C 1
ATOM 822 O O . ALA A 1 99 ? -13.441 -6.910 -1.243 1.00 88.19 99 ALA A O 1
ATOM 823 N N . GLU A 1 100 ? -15.402 -5.943 -1.773 1.00 90.25 100 GLU A N 1
ATOM 824 C CA . GLU A 1 100 ? -14.888 -5.152 -2.902 1.00 90.25 100 GLU A CA 1
ATOM 825 C C . GLU A 1 100 ? -13.751 -4.207 -2.491 1.00 90.25 100 GLU A C 1
ATOM 827 O O . GLU A 1 100 ? -12.726 -4.123 -3.177 1.00 90.25 100 GLU A O 1
ATOM 832 N N . LEU A 1 101 ? -13.914 -3.501 -1.363 1.00 91.75 101 LEU A N 1
ATOM 833 C CA . LEU A 1 101 ? -12.904 -2.583 -0.831 1.00 91.75 101 LEU A CA 1
ATOM 834 C C . LEU A 1 101 ? -11.647 -3.318 -0.363 1.00 91.75 101 LEU A C 1
ATOM 836 O O . LEU A 1 101 ? -10.540 -2.836 -0.596 1.00 91.75 101 LEU A O 1
ATOM 840 N N . LYS A 1 102 ? -11.794 -4.484 0.275 1.00 92.00 102 LYS A N 1
ATOM 841 C CA . LYS A 1 102 ? -10.653 -5.307 0.703 1.00 92.00 102 LYS A CA 1
ATOM 842 C C . LYS A 1 102 ? -9.866 -5.849 -0.486 1.00 92.00 102 LYS A C 1
ATOM 844 O O . LYS A 1 102 ? -8.642 -5.759 -0.468 1.00 92.00 102 LYS A O 1
ATOM 849 N N . ALA A 1 103 ? -10.555 -6.339 -1.517 1.00 89.06 103 ALA A N 1
ATOM 850 C CA . ALA A 1 103 ? -9.918 -6.754 -2.764 1.00 89.06 103 ALA A CA 1
ATOM 851 C C . ALA A 1 103 ? -9.170 -5.575 -3.410 1.00 89.06 103 ALA A C 1
ATOM 853 O O . ALA A 1 103 ? -7.976 -5.665 -3.654 1.00 89.06 103 ALA A O 1
ATOM 854 N N . SER A 1 104 ? -9.825 -4.416 -3.538 1.00 88.88 104 SER A N 1
ATOM 855 C CA . SER A 1 104 ? -9.214 -3.179 -4.051 1.00 88.88 104 SER A CA 1
ATOM 856 C C . SER A 1 104 ? -7.937 -2.799 -3.290 1.00 88.88 104 SER A C 1
ATOM 858 O O . SER A 1 104 ? -6.903 -2.521 -3.895 1.00 88.88 104 SER A O 1
ATOM 860 N N . LEU A 1 105 ? -7.973 -2.819 -1.953 1.00 93.62 105 LEU A N 1
ATOM 861 C CA . LEU A 1 105 ? -6.813 -2.517 -1.111 1.00 93.62 105 LEU A CA 1
ATOM 862 C C . LEU A 1 105 ? -5.648 -3.484 -1.333 1.00 93.62 105 LEU A C 1
ATOM 864 O O . LEU A 1 105 ? -4.496 -3.039 -1.317 1.00 93.62 105 LEU A O 1
ATOM 868 N N . GLN A 1 106 ? -5.941 -4.768 -1.548 1.00 93.25 106 GLN A N 1
ATOM 869 C CA . GLN A 1 106 ? -4.932 -5.767 -1.877 1.00 93.25 106 GLN A CA 1
ATOM 870 C C . GLN A 1 106 ? -4.237 -5.422 -3.201 1.00 93.25 106 GLN A C 1
ATOM 872 O O . GLN A 1 106 ? -3.013 -5.289 -3.205 1.00 93.25 106 GLN A O 1
ATOM 877 N N . GLU A 1 107 ? -4.998 -5.138 -4.261 1.00 92.25 107 GLU A N 1
ATOM 878 C CA . GLU A 1 107 ? -4.457 -4.751 -5.575 1.00 92.25 107 GLU A CA 1
ATOM 879 C C . GLU A 1 107 ? -3.553 -3.505 -5.476 1.00 92.25 107 GLU A C 1
ATOM 881 O O . GLU A 1 107 ? -2.426 -3.469 -5.980 1.00 92.25 107 GLU A O 1
ATOM 886 N N . TYR A 1 108 ? -3.985 -2.463 -4.747 1.00 92.81 108 TYR A N 1
ATOM 887 C CA . TYR A 1 108 ? -3.137 -1.282 -4.521 1.00 92.81 108 TYR A CA 1
ATOM 888 C C . TYR A 1 108 ? -1.841 -1.629 -3.792 1.00 92.81 108 TYR A C 1
ATOM 890 O O . TYR A 1 108 ? -0.791 -1.035 -4.060 1.00 92.81 108 TYR A O 1
ATOM 898 N N . GLN A 1 109 ? -1.912 -2.527 -2.813 1.00 95.69 109 GLN A N 1
ATOM 899 C CA . GLN A 1 109 ? -0.762 -2.917 -2.018 1.00 95.69 109 GLN A CA 1
ATOM 900 C C . GLN A 1 109 ? 0.244 -3.720 -2.851 1.00 95.69 109 GLN A C 1
ATOM 902 O O . GLN A 1 109 ? 1.444 -3.460 -2.729 1.00 95.69 109 GLN A O 1
ATOM 907 N N . GLU A 1 110 ? -0.217 -4.620 -3.713 1.00 93.00 110 GLU A N 1
ATOM 908 C CA . GLU A 1 110 ? 0.610 -5.387 -4.652 1.00 93.00 110 GLU A CA 1
ATOM 909 C C . GLU A 1 110 ? 1.295 -4.452 -5.665 1.00 93.00 110 GLU A C 1
ATOM 911 O O . GLU A 1 110 ? 2.530 -4.435 -5.766 1.00 93.00 110 GLU A O 1
ATOM 916 N N . ALA A 1 111 ? 0.550 -3.515 -6.261 1.00 92.31 111 ALA A N 1
ATOM 917 C CA . ALA A 1 111 ? 1.116 -2.499 -7.148 1.00 92.31 111 ALA A CA 1
ATOM 918 C C . ALA A 1 111 ? 2.168 -1.612 -6.459 1.00 92.31 111 ALA A C 1
ATOM 920 O O . ALA A 1 111 ? 3.239 -1.352 -7.016 1.00 92.31 111 ALA A O 1
ATOM 921 N N . ILE A 1 112 ? 1.930 -1.163 -5.221 1.00 95.62 112 ILE A N 1
ATOM 922 C CA . ILE A 1 112 ? 2.922 -0.385 -4.456 1.00 95.62 112 ILE A CA 1
ATOM 923 C C . ILE A 1 112 ? 4.170 -1.232 -4.150 1.00 95.62 112 ILE A C 1
ATOM 925 O O . ILE A 1 112 ? 5.298 -0.726 -4.238 1.00 95.62 112 ILE A O 1
ATOM 929 N N . GLN A 1 113 ? 3.993 -2.512 -3.806 1.00 96.56 113 GLN A N 1
ATOM 930 C CA . GLN A 1 113 ? 5.094 -3.440 -3.540 1.00 96.56 113 GLN A CA 1
ATOM 931 C C . GLN A 1 113 ? 5.950 -3.703 -4.783 1.00 96.56 113 GLN A C 1
ATOM 933 O O . GLN A 1 113 ? 7.171 -3.798 -4.655 1.00 96.56 113 GLN A O 1
ATOM 938 N N . ALA A 1 114 ? 5.362 -3.735 -5.979 1.00 93.94 114 ALA A N 1
ATOM 939 C CA . ALA A 1 114 ? 6.107 -3.832 -7.233 1.00 93.94 114 ALA A CA 1
ATOM 940 C C . ALA A 1 114 ? 6.731 -2.492 -7.675 1.00 93.94 114 ALA A C 1
ATOM 942 O O . ALA A 1 114 ? 7.847 -2.455 -8.213 1.00 93.94 114 ALA A O 1
ATOM 943 N N . GLY A 1 115 ? 6.058 -1.369 -7.420 1.00 93.69 115 GLY A N 1
ATOM 944 C CA . GLY A 1 115 ? 6.507 -0.044 -7.846 1.00 93.69 115 GLY A CA 1
ATOM 945 C C . GLY A 1 115 ? 7.713 0.483 -7.060 1.00 93.69 115 GLY A C 1
ATOM 946 O O . GLY A 1 115 ? 8.640 1.040 -7.653 1.00 93.69 115 GLY A O 1
ATOM 947 N N . ASN A 1 116 ? 7.773 0.268 -5.740 1.00 97.31 116 ASN A N 1
ATOM 948 C CA . ASN A 1 116 ? 8.883 0.764 -4.910 1.00 97.31 116 ASN A CA 1
ATOM 949 C C . ASN A 1 116 ? 10.260 0.217 -5.360 1.00 97.31 116 ASN A C 1
ATOM 951 O O . ASN A 1 116 ? 11.179 1.007 -5.613 1.00 97.31 116 ASN A O 1
ATOM 955 N N . PRO A 1 117 ? 10.438 -1.107 -5.548 1.00 96.50 117 PRO A N 1
ATOM 956 C CA . PRO A 1 117 ? 11.677 -1.651 -6.089 1.00 96.50 117 PRO A CA 1
ATOM 957 C C . PRO A 1 117 ? 11.952 -1.213 -7.531 1.00 96.50 117 PRO A C 1
ATOM 959 O O . PRO A 1 117 ? 13.117 -1.121 -7.923 1.00 96.50 117 PRO A O 1
ATOM 962 N N . THR A 1 118 ? 10.912 -0.935 -8.322 1.00 93.56 118 THR A N 1
ATOM 963 C CA . THR A 1 118 ? 11.046 -0.396 -9.684 1.00 93.56 118 THR A CA 1
ATOM 964 C C . THR A 1 118 ? 11.683 0.991 -9.670 1.00 93.56 118 THR A C 1
ATOM 966 O O . THR A 1 118 ? 12.690 1.208 -10.347 1.00 93.56 118 THR A O 1
ATOM 969 N N . SER A 1 119 ? 11.177 1.911 -8.841 1.00 95.62 119 SER A N 1
ATOM 970 C CA . SER A 1 119 ? 11.769 3.248 -8.669 1.00 95.62 119 SER A CA 1
ATOM 971 C C . SER A 1 119 ? 13.224 3.177 -8.183 1.00 95.62 119 SER A C 1
ATOM 973 O O . SER A 1 119 ? 14.106 3.884 -8.691 1.00 95.62 119 SER A O 1
ATOM 975 N N . SER A 1 120 ? 13.515 2.262 -7.252 1.00 97.38 120 SER A N 1
ATOM 976 C CA . SER A 1 120 ? 14.882 2.016 -6.779 1.00 97.38 120 SER A CA 1
ATOM 977 C C . SER A 1 120 ? 15.805 1.547 -7.912 1.00 97.38 120 SER A C 1
ATOM 979 O O . SER A 1 120 ? 16.863 2.138 -8.130 1.00 97.38 120 SER A O 1
ATOM 981 N N . ALA A 1 121 ? 15.388 0.557 -8.706 1.00 93.62 121 ALA A N 1
ATOM 982 C CA . ALA A 1 121 ? 16.194 0.061 -9.820 1.00 93.62 121 ALA A CA 1
ATOM 983 C C . ALA A 1 121 ? 16.406 1.113 -10.920 1.00 93.62 121 ALA A C 1
ATOM 985 O O . ALA A 1 121 ? 17.511 1.216 -11.453 1.00 93.62 121 ALA A O 1
ATOM 986 N N . LEU A 1 122 ? 15.398 1.942 -11.215 1.00 92.31 122 LEU A N 1
ATOM 987 C CA . LEU A 1 122 ? 15.539 3.084 -12.127 1.00 92.31 122 LEU A CA 1
ATOM 988 C C . LEU A 1 122 ? 16.554 4.109 -11.595 1.00 92.31 122 LEU A C 1
ATOM 990 O O . LEU A 1 122 ? 17.359 4.633 -12.363 1.00 92.31 122 LEU A O 1
ATOM 994 N N . SER A 1 123 ? 16.584 4.347 -10.280 1.00 96.19 123 SER A N 1
ATOM 995 C CA . SER A 1 123 ? 17.592 5.209 -9.639 1.00 96.19 123 SER A CA 1
ATOM 996 C C . SER A 1 123 ? 19.008 4.652 -9.800 1.00 96.19 123 SER A C 1
ATOM 998 O O . SER A 1 123 ? 19.938 5.388 -10.142 1.00 96.19 123 SER A O 1
ATOM 1000 N N . THR A 1 124 ? 19.181 3.344 -9.604 1.00 94.88 124 THR A N 1
ATOM 1001 C CA . THR A 1 124 ? 20.475 2.673 -9.792 1.00 94.88 124 THR A CA 1
ATOM 1002 C C . THR A 1 124 ? 20.919 2.715 -11.254 1.00 94.88 124 THR A C 1
ATOM 1004 O O . THR A 1 124 ? 22.080 3.025 -11.534 1.00 94.88 124 THR A O 1
ATOM 1007 N N . ALA A 1 125 ? 19.997 2.490 -12.195 1.00 89.19 125 ALA A N 1
ATOM 1008 C CA . ALA A 1 125 ? 20.264 2.613 -13.625 1.00 89.19 125 ALA A CA 1
ATOM 1009 C C . ALA A 1 125 ? 20.699 4.040 -14.006 1.00 89.19 125 ALA A C 1
ATOM 1011 O O . ALA A 1 125 ? 21.700 4.200 -14.703 1.00 89.19 125 ALA A O 1
ATOM 1012 N N . LEU A 1 126 ? 20.027 5.078 -13.488 1.00 90.94 126 LEU A N 1
ATOM 1013 C CA . LEU A 1 126 ? 20.423 6.481 -13.687 1.00 90.94 126 LEU A CA 1
ATOM 1014 C C . LEU A 1 126 ? 21.830 6.769 -13.169 1.00 90.94 126 LEU A C 1
ATOM 1016 O O . LEU A 1 126 ? 22.632 7.383 -13.872 1.00 90.94 126 LEU A O 1
ATOM 1020 N N . SER A 1 127 ? 22.149 6.303 -11.958 1.00 91.44 127 SER A N 1
ATOM 1021 C CA . SER A 1 127 ? 23.480 6.485 -11.372 1.00 91.44 127 SER A CA 1
ATOM 1022 C C . SER A 1 127 ? 24.567 5.832 -12.231 1.00 91.44 127 SER A C 1
ATOM 1024 O O . SER A 1 127 ? 25.599 6.447 -12.506 1.00 91.44 127 SER A O 1
ATOM 1026 N N . SER A 1 128 ? 24.326 4.605 -12.699 1.00 87.81 128 SER A N 1
ATOM 1027 C CA . SER A 1 128 ? 25.279 3.868 -13.532 1.00 87.81 128 SER A CA 1
ATOM 1028 C C . SER A 1 128 ? 25.467 4.514 -14.911 1.00 87.81 128 SER A C 1
ATOM 1030 O O . SER A 1 128 ? 26.602 4.780 -15.310 1.00 87.81 128 SER A O 1
ATOM 1032 N N . LEU A 1 129 ? 24.374 4.906 -15.578 1.00 83.69 129 LEU A N 1
ATOM 1033 C CA . LEU A 1 129 ? 24.417 5.650 -16.842 1.00 83.69 129 LEU A CA 1
ATOM 1034 C C . LEU A 1 129 ? 25.152 6.990 -16.710 1.00 83.69 129 LEU A C 1
ATOM 1036 O O . LEU A 1 129 ? 25.908 7.369 -17.605 1.00 83.69 129 LEU A O 1
ATOM 1040 N N . GLY A 1 130 ? 24.964 7.704 -15.597 1.00 83.94 130 GLY A N 1
ATOM 1041 C CA . GLY A 1 130 ? 25.676 8.949 -15.308 1.00 83.94 130 GLY A CA 1
ATOM 1042 C C . GLY A 1 130 ? 27.192 8.746 -15.222 1.00 83.94 130 GLY A C 1
ATOM 1043 O O . GLY A 1 130 ? 27.952 9.511 -15.820 1.00 83.94 130 GLY A O 1
ATOM 1044 N N . LYS A 1 131 ? 27.636 7.669 -14.558 1.00 82.62 131 LYS A N 1
ATOM 1045 C CA . LYS A 1 131 ? 29.057 7.279 -14.505 1.00 82.62 131 LYS A CA 1
ATOM 1046 C C . LYS A 1 131 ? 29.589 6.910 -15.892 1.00 82.62 131 LYS A C 1
ATOM 1048 O O . LYS A 1 131 ? 30.657 7.384 -16.275 1.00 82.62 131 LYS A O 1
ATOM 1053 N N . ALA A 1 132 ? 28.833 6.128 -16.668 1.00 76.81 132 ALA A N 1
ATOM 1054 C CA . ALA A 1 132 ? 29.208 5.750 -18.031 1.00 76.81 132 ALA A CA 1
ATOM 1055 C C . ALA A 1 132 ? 29.326 6.971 -18.967 1.00 76.81 132 ALA A C 1
ATOM 1057 O O . ALA A 1 132 ? 30.269 7.058 -19.755 1.00 76.81 132 ALA A O 1
ATOM 1058 N N . LYS A 1 133 ? 28.425 7.959 -18.839 1.00 72.94 133 LYS A N 1
ATOM 1059 C CA . LYS A 1 133 ? 28.492 9.234 -19.573 1.00 72.94 133 LYS A CA 1
ATOM 1060 C C . LYS A 1 133 ? 29.758 10.022 -19.230 1.00 72.94 133 LYS A C 1
ATOM 1062 O O . LYS A 1 133 ? 30.447 10.471 -20.142 1.00 72.94 133 LYS A O 1
ATOM 1067 N N . GLY A 1 134 ? 30.070 10.160 -17.937 1.00 65.75 134 GLY A N 1
ATOM 1068 C CA . GLY A 1 134 ? 31.241 10.901 -17.453 1.00 65.75 134 GLY A CA 1
ATOM 1069 C C . GLY A 1 134 ? 32.570 10.323 -17.950 1.00 65.75 134 GLY A C 1
ATOM 1070 O O . GLY A 1 134 ? 33.444 11.069 -18.393 1.00 65.75 134 GLY A O 1
ATOM 1071 N N . TRP A 1 135 ? 32.693 8.993 -17.977 1.00 60.00 135 TRP A N 1
ATOM 1072 C CA . TRP A 1 135 ? 33.857 8.311 -18.554 1.00 60.00 135 TRP A CA 1
ATOM 1073 C C . TRP A 1 135 ? 33.947 8.467 -20.079 1.00 60.00 135 TRP A C 1
ATOM 1075 O O . TRP A 1 135 ? 35.041 8.646 -20.609 1.00 60.00 135 TRP A O 1
ATOM 1085 N N . SER A 1 136 ? 32.815 8.484 -20.791 1.00 58.09 136 SER A N 1
ATOM 1086 C CA . SER A 1 136 ? 32.794 8.694 -22.246 1.00 58.09 136 SER A CA 1
ATOM 1087 C C . SER A 1 136 ? 33.229 10.104 -22.668 1.00 58.09 136 SER A C 1
ATOM 1089 O O . SER A 1 136 ? 33.747 10.269 -23.770 1.00 58.09 136 SER A O 1
ATOM 1091 N N . THR A 1 137 ? 33.024 11.122 -21.827 1.00 58.47 137 THR A N 1
ATOM 1092 C CA . THR A 1 137 ? 33.499 12.494 -22.083 1.00 58.47 137 THR A CA 1
ATOM 1093 C C . THR A 1 137 ? 34.996 12.676 -21.839 1.00 58.47 137 THR A C 1
ATOM 1095 O O . THR A 1 137 ? 35.586 13.597 -22.401 1.00 58.47 137 THR A O 1
ATOM 1098 N N . TRP A 1 138 ? 35.628 11.800 -21.050 1.00 53.84 138 TRP A N 1
ATOM 1099 C CA . TRP A 1 138 ? 37.049 11.916 -20.714 1.00 53.84 138 TRP A CA 1
ATOM 1100 C C . TRP A 1 138 ? 37.980 11.439 -21.843 1.00 53.84 138 TRP A C 1
ATOM 1102 O O . TRP A 1 138 ? 39.021 12.047 -22.085 1.00 53.84 138 TRP A O 1
ATOM 1112 N N . ASP A 1 139 ? 37.536 10.458 -22.638 1.00 53.28 139 ASP A N 1
ATOM 1113 C CA . ASP A 1 139 ? 38.241 9.970 -23.837 1.00 53.28 139 ASP A CA 1
ATOM 1114 C C . ASP A 1 139 ? 38.407 11.038 -24.945 1.00 53.28 139 ASP A C 1
ATOM 1116 O O . ASP A 1 139 ? 39.286 10.904 -25.794 1.00 53.28 139 ASP A O 1
ATOM 1120 N N . MET A 1 140 ? 37.598 12.108 -24.961 1.00 52.09 140 MET A N 1
ATOM 1121 C CA . MET A 1 140 ? 37.686 13.165 -25.986 1.00 52.09 140 MET A CA 1
ATOM 1122 C C . MET A 1 140 ? 38.706 14.269 -25.663 1.00 52.09 140 MET A C 1
ATOM 1124 O O . MET A 1 140 ? 39.021 15.065 -26.544 1.00 52.09 140 MET A O 1
ATOM 1128 N N . VAL A 1 141 ? 39.226 14.336 -24.429 1.00 52.50 141 VAL A N 1
ATOM 1129 C CA . VAL A 1 141 ? 40.057 15.467 -23.963 1.00 52.50 141 VAL A CA 1
ATOM 1130 C C . VAL A 1 141 ? 41.514 15.076 -23.660 1.00 52.50 141 VAL A C 1
ATOM 1132 O O . VAL A 1 141 ? 42.377 15.949 -23.658 1.00 52.50 141 VAL A O 1
ATOM 1135 N N . GLY A 1 142 ? 41.850 13.792 -23.476 1.00 49.91 142 GLY A N 1
ATOM 1136 C CA . GLY A 1 142 ? 43.206 13.398 -23.056 1.00 49.91 142 GLY A CA 1
ATOM 1137 C C . GLY A 1 142 ? 43.639 12.003 -23.498 1.00 49.91 142 GLY A C 1
ATOM 1138 O O . GLY A 1 142 ? 43.711 11.095 -22.677 1.00 49.91 142 GLY A O 1
ATOM 1139 N N . GLY A 1 143 ? 43.935 11.836 -24.791 1.00 54.75 143 GLY A N 1
ATOM 1140 C CA . GLY A 1 143 ? 44.286 10.551 -25.404 1.00 54.75 143 GLY A CA 1
ATOM 1141 C C . GLY A 1 143 ? 45.356 9.734 -24.662 1.00 54.75 143 GLY A C 1
ATOM 1142 O O . GLY A 1 143 ? 46.400 10.247 -24.267 1.00 54.75 143 GLY A O 1
ATOM 1143 N N . GLY A 1 144 ? 45.111 8.427 -24.537 1.00 50.34 144 GLY A N 1
ATOM 1144 C CA . GLY A 1 144 ? 46.089 7.452 -24.052 1.00 50.34 144 GLY A CA 1
ATOM 1145 C C . GLY A 1 144 ? 45.470 6.070 -23.832 1.00 50.34 144 GLY A C 1
ATOM 1146 O O . GLY A 1 144 ? 44.503 5.934 -23.095 1.00 50.34 144 GLY A O 1
ATOM 1147 N N . MET A 1 145 ? 46.051 5.046 -24.464 1.00 45.78 145 MET A N 1
ATOM 1148 C CA . MET A 1 145 ? 45.619 3.637 -24.605 1.00 45.78 145 MET A CA 1
ATOM 1149 C C . MET A 1 145 ? 45.372 2.813 -23.309 1.00 45.78 145 MET A C 1
ATOM 1151 O O . MET A 1 145 ? 45.379 1.587 -23.367 1.00 45.78 145 MET A O 1
ATOM 1155 N N . MET A 1 146 ? 45.125 3.423 -22.146 1.00 46.47 146 MET A N 1
ATOM 1156 C CA . MET A 1 146 ? 44.872 2.716 -20.875 1.00 46.47 146 MET A CA 1
ATOM 1157 C C . MET A 1 146 ? 43.376 2.553 -20.514 1.00 46.47 146 MET A C 1
ATOM 1159 O O . MET A 1 146 ? 43.058 1.892 -19.528 1.00 46.47 146 MET A O 1
ATOM 1163 N N . THR A 1 147 ? 42.430 3.109 -21.283 1.00 49.56 147 THR A N 1
ATOM 1164 C CA . THR A 1 147 ? 41.020 3.261 -20.850 1.00 49.56 147 THR A CA 1
ATOM 1165 C C . THR A 1 147 ? 40.034 2.168 -21.297 1.00 49.56 147 THR A C 1
ATOM 1167 O O . THR A 1 147 ? 38.917 2.117 -20.782 1.00 49.56 147 THR A O 1
ATOM 1170 N N . THR A 1 148 ? 40.403 1.234 -22.183 1.00 52.03 148 THR A N 1
ATOM 1171 C CA . THR A 1 148 ? 39.439 0.291 -22.801 1.00 52.03 148 THR A CA 1
ATOM 1172 C C . THR A 1 148 ? 38.793 -0.704 -21.820 1.00 52.03 148 THR A C 1
ATOM 1174 O O . THR A 1 148 ? 37.606 -1.006 -21.953 1.00 52.03 148 THR A O 1
ATOM 1177 N N . ALA A 1 149 ? 39.533 -1.202 -20.819 1.00 53.72 149 ALA A N 1
ATOM 1178 C CA . ALA A 1 149 ? 39.035 -2.227 -19.888 1.00 53.72 149 ALA A CA 1
ATOM 1179 C C . ALA A 1 149 ? 38.077 -1.661 -18.819 1.00 53.72 149 ALA A C 1
ATOM 1181 O O . ALA A 1 149 ? 37.047 -2.265 -18.522 1.00 53.72 149 ALA A O 1
ATOM 1182 N N . ILE A 1 150 ? 38.378 -0.470 -18.288 1.00 56.31 150 ILE A N 1
ATOM 1183 C CA . ILE A 1 150 ? 37.518 0.242 -17.323 1.00 56.31 150 ILE A CA 1
ATOM 1184 C C . ILE A 1 150 ? 36.259 0.785 -18.023 1.00 56.31 150 ILE A C 1
ATOM 1186 O O . ILE A 1 150 ? 35.172 0.801 -17.450 1.00 56.31 150 ILE A O 1
ATOM 1190 N N . LYS A 1 151 ? 36.373 1.161 -19.304 1.00 60.69 151 LYS A N 1
ATOM 1191 C CA . LYS A 1 151 ? 35.237 1.590 -20.128 1.00 60.69 151 LYS A CA 1
ATOM 1192 C C . LYS A 1 151 ? 34.218 0.470 -20.357 1.00 60.69 151 LYS A C 1
ATOM 1194 O O . LYS A 1 151 ? 33.019 0.726 -20.269 1.00 60.69 151 LYS A O 1
ATOM 1199 N N . HIS A 1 152 ? 34.670 -0.761 -20.608 1.00 64.12 152 HIS A N 1
ATOM 1200 C CA . HIS A 1 152 ? 33.760 -1.902 -20.755 1.00 64.12 152 HIS A CA 1
ATOM 1201 C C . HIS A 1 152 ? 33.018 -2.217 -19.451 1.00 64.12 152 HIS A C 1
ATOM 1203 O O . HIS A 1 152 ? 31.808 -2.419 -19.484 1.00 64.12 152 HIS A O 1
ATOM 1209 N N . SER A 1 153 ? 33.693 -2.167 -18.296 1.00 71.50 153 SER A N 1
ATOM 1210 C CA . SER A 1 153 ? 33.066 -2.552 -17.025 1.00 71.50 153 SER A CA 1
ATOM 1211 C C . SER A 1 153 ? 31.890 -1.649 -16.631 1.00 71.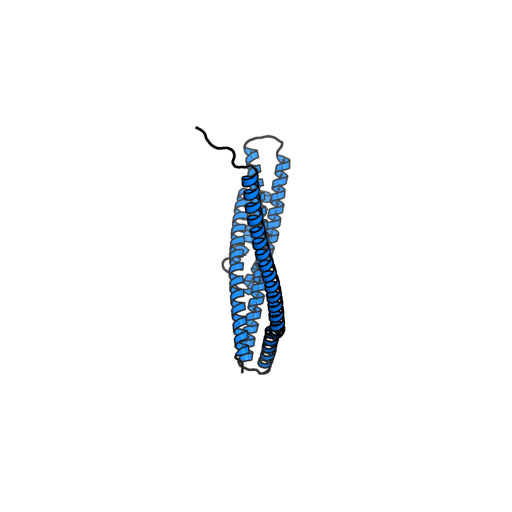50 153 SER A C 1
ATOM 1213 O O . SER A 1 153 ? 30.853 -2.164 -16.218 1.00 71.50 153 SER A O 1
ATOM 1215 N N . HIS A 1 154 ? 31.999 -0.327 -16.814 1.00 73.62 154 HIS A N 1
ATOM 1216 C CA . HIS A 1 154 ? 30.915 0.617 -16.509 1.00 73.62 154 HIS A CA 1
ATOM 1217 C C . HIS A 1 154 ? 29.749 0.550 -17.505 1.00 73.62 154 HIS A C 1
ATOM 1219 O O . HIS A 1 154 ? 28.591 0.730 -17.115 1.00 73.62 154 HIS A O 1
ATOM 1225 N N . ILE A 1 155 ? 30.035 0.277 -18.781 1.00 74.19 155 ILE A N 1
ATOM 1226 C CA . ILE A 1 155 ? 29.002 0.076 -19.805 1.00 74.19 155 ILE A CA 1
ATOM 1227 C C . ILE A 1 155 ? 28.241 -1.224 -19.528 1.00 74.19 155 ILE A C 1
ATOM 1229 O O . ILE A 1 155 ? 27.011 -1.219 -19.498 1.00 74.19 155 ILE A O 1
ATOM 1233 N N . ASP A 1 156 ? 28.951 -2.321 -19.268 1.00 77.38 156 ASP A N 1
ATOM 1234 C CA . ASP A 1 156 ? 28.335 -3.615 -18.971 1.00 77.38 156 ASP A CA 1
ATOM 1235 C C . ASP A 1 156 ? 27.571 -3.587 -17.644 1.00 77.38 156 ASP A C 1
ATOM 1237 O O . ASP A 1 156 ? 26.491 -4.165 -17.527 1.00 77.38 156 ASP A O 1
ATOM 1241 N N . GLU A 1 157 ? 28.074 -2.858 -16.649 1.00 83.44 157 GLU A N 1
ATOM 1242 C CA . GLU A 1 157 ? 27.358 -2.607 -15.401 1.00 83.44 157 GLU A CA 1
ATOM 1243 C C . GLU A 1 157 ? 26.055 -1.831 -15.629 1.00 83.44 157 GLU A C 1
ATOM 1245 O O . GLU A 1 157 ? 25.000 -2.257 -15.152 1.00 83.44 157 GLU A O 1
ATOM 1250 N N . SER A 1 158 ? 26.099 -0.754 -16.418 1.00 82.19 158 SER A N 1
ATOM 1251 C CA . SER A 1 158 ? 24.892 -0.010 -16.789 1.00 82.19 158 SER A CA 1
ATOM 1252 C C . SER A 1 158 ? 23.872 -0.935 -17.463 1.00 82.19 158 SER A C 1
ATOM 1254 O O . SER A 1 158 ? 22.668 -0.781 -17.251 1.00 82.19 158 SER A O 1
ATOM 1256 N N . LYS A 1 159 ? 24.340 -1.917 -18.261 1.00 79.75 159 LYS A N 1
ATOM 1257 C CA . LYS A 1 159 ? 23.459 -2.803 -19.041 1.00 79.75 159 LYS A CA 1
ATOM 1258 C C . LYS A 1 159 ? 22.686 -3.712 -18.11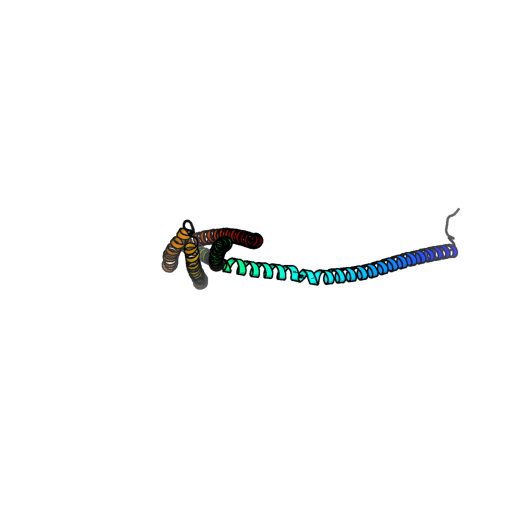2 1.00 79.75 159 LYS A C 1
ATOM 1260 O O . LYS A 1 159 ? 21.476 -3.864 -18.264 1.00 79.75 159 LYS A O 1
ATOM 1265 N N . ARG A 1 160 ? 23.371 -4.240 -17.097 1.00 85.25 160 ARG A N 1
ATOM 1266 C CA . ARG A 1 160 ? 22.744 -5.042 -16.045 1.00 85.25 160 ARG A CA 1
ATOM 1267 C C . ARG A 1 160 ? 21.693 -4.247 -15.273 1.00 85.25 160 ARG A C 1
ATOM 1269 O O . ARG A 1 160 ? 20.599 -4.763 -15.068 1.00 85.25 160 ARG A O 1
ATOM 1276 N N . TYR A 1 161 ? 21.985 -3.009 -14.868 1.00 88.62 161 TYR A N 1
ATOM 1277 C CA . TYR A 1 161 ? 21.022 -2.216 -14.094 1.00 88.62 161 TYR A CA 1
ATOM 1278 C C . TYR A 1 161 ? 19.819 -1.756 -14.914 1.00 88.62 161 TYR A C 1
ATOM 1280 O O . TYR A 1 161 ? 18.703 -1.778 -14.398 1.00 88.62 161 TYR A O 1
ATOM 1288 N N . 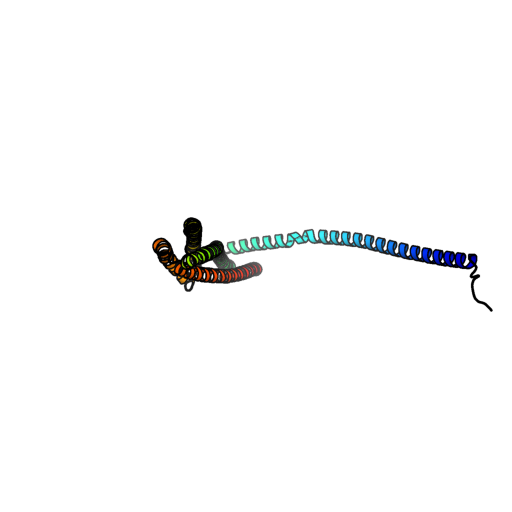ILE A 1 162 ? 20.006 -1.406 -16.190 1.00 84.06 162 ILE A N 1
ATOM 1289 C CA . ILE A 1 162 ? 18.877 -1.142 -17.091 1.00 84.06 162 ILE A CA 1
ATOM 1290 C C . ILE A 1 162 ? 18.016 -2.395 -17.228 1.00 84.06 162 ILE A C 1
ATOM 1292 O O . ILE A 1 162 ? 16.811 -2.317 -17.008 1.00 84.06 162 ILE A O 1
ATOM 1296 N N . HIS A 1 163 ? 18.618 -3.555 -17.499 1.00 83.06 163 HIS A N 1
ATOM 1297 C CA . HIS A 1 163 ? 17.869 -4.806 -17.607 1.00 83.06 163 HIS A CA 1
ATOM 1298 C C . HIS A 1 163 ? 17.096 -5.130 -16.317 1.00 83.06 163 HIS A C 1
ATOM 1300 O O . HIS A 1 163 ? 15.935 -5.535 -16.356 1.00 83.06 163 HIS A O 1
ATOM 1306 N N . GLN A 1 164 ? 17.702 -4.903 -15.149 1.00 88.38 164 GLN A N 1
ATOM 1307 C CA . GLN A 1 164 ? 17.029 -5.080 -13.864 1.00 88.38 164 GLN A CA 1
ATOM 1308 C C . GLN A 1 164 ? 15.839 -4.125 -13.694 1.00 88.38 164 GLN A C 1
ATOM 1310 O O . GLN A 1 164 ? 14.766 -4.561 -13.274 1.00 88.38 164 GLN A O 1
ATOM 1315 N N . ALA A 1 165 ? 16.013 -2.840 -14.016 1.00 87.94 165 ALA A N 1
ATOM 1316 C CA . ALA A 1 165 ? 14.937 -1.855 -13.954 1.00 87.94 165 ALA A CA 1
ATOM 1317 C C . ALA A 1 165 ? 13.771 -2.239 -14.875 1.00 87.94 165 ALA A C 1
ATOM 1319 O O . ALA A 1 165 ? 12.616 -2.071 -14.500 1.00 87.94 165 ALA A O 1
ATOM 1320 N N . GLN A 1 166 ? 14.065 -2.832 -16.032 1.00 82.06 166 GLN A N 1
ATOM 1321 C CA . GLN A 1 166 ? 13.053 -3.284 -16.984 1.00 82.06 166 GLN A CA 1
ATOM 1322 C C . GLN A 1 166 ? 12.233 -4.453 -16.471 1.00 82.06 166 GLN A C 1
ATOM 1324 O O . GLN A 1 166 ? 11.010 -4.421 -16.555 1.00 82.06 166 GLN A O 1
ATOM 1329 N N . THR A 1 167 ? 12.889 -5.469 -15.912 1.00 86.44 167 THR A N 1
ATOM 1330 C CA . THR A 1 167 ? 12.179 -6.605 -15.317 1.00 86.44 167 THR A CA 1
ATOM 1331 C C . THR A 1 167 ? 11.228 -6.144 -14.221 1.00 86.44 167 THR A C 1
ATOM 1333 O O . THR A 1 167 ? 10.082 -6.579 -14.191 1.00 86.44 167 THR A O 1
ATOM 1336 N N . ARG A 1 168 ? 11.675 -5.228 -13.356 1.00 90.88 168 ARG A N 1
ATOM 1337 C CA . ARG A 1 168 ? 10.822 -4.695 -12.290 1.00 90.88 168 ARG A CA 1
ATOM 1338 C C . ARG A 1 168 ? 9.684 -3.832 -12.832 1.00 90.88 168 ARG A C 1
ATOM 1340 O O . ARG A 1 168 ? 8.562 -3.967 -12.368 1.00 90.88 168 ARG A O 1
ATOM 1347 N N . LEU A 1 169 ? 9.956 -3.004 -13.840 1.00 87.50 169 LEU A N 1
ATOM 1348 C CA . LEU A 1 169 ? 8.940 -2.150 -14.447 1.00 87.50 169 LEU A CA 1
ATOM 1349 C C . LEU A 1 169 ? 7.845 -2.959 -15.156 1.00 87.50 169 LEU A C 1
ATOM 1351 O O . LEU A 1 169 ? 6.688 -2.581 -15.039 1.00 87.50 169 LEU A O 1
ATOM 1355 N N . ARG A 1 170 ? 8.180 -4.082 -15.811 1.00 86.06 170 ARG A N 1
ATOM 1356 C CA . ARG A 1 170 ? 7.178 -5.009 -16.371 1.00 86.06 170 ARG A CA 1
ATOM 1357 C C . ARG A 1 170 ? 6.279 -5.601 -15.291 1.00 86.06 170 ARG A C 1
ATOM 1359 O O . ARG A 1 170 ? 5.068 -5.541 -15.431 1.00 86.06 170 ARG A O 1
ATOM 1366 N N . HIS A 1 171 ? 6.874 -6.081 -14.200 1.00 89.81 171 HIS A N 1
ATOM 1367 C CA . HIS A 1 171 ? 6.112 -6.587 -13.060 1.00 89.81 171 HIS A CA 1
ATOM 1368 C C . HIS A 1 171 ? 5.192 -5.502 -12.484 1.00 89.81 171 HIS A C 1
ATOM 1370 O O . HIS A 1 171 ? 4.008 -5.717 -12.306 1.00 89.81 171 HIS A O 1
ATOM 1376 N N . PHE A 1 172 ? 5.700 -4.282 -12.284 1.00 90.12 172 PHE A N 1
ATOM 1377 C CA . PHE A 1 172 ? 4.865 -3.165 -11.836 1.00 90.12 172 PHE A CA 1
ATOM 1378 C C . PHE A 1 172 ? 3.737 -2.823 -12.820 1.00 90.12 172 PHE A C 1
ATOM 1380 O O . PHE A 1 172 ? 2.649 -2.453 -12.398 1.00 90.12 172 PHE A O 1
ATOM 1387 N N . GLN A 1 173 ? 3.979 -2.950 -14.124 1.00 86.50 173 GLN A N 1
ATOM 1388 C CA . GLN A 1 173 ? 2.961 -2.783 -15.158 1.00 86.50 173 GLN A CA 1
ATOM 1389 C C . GLN A 1 173 ? 1.881 -3.870 -15.094 1.00 86.50 173 GLN A C 1
ATOM 1391 O O . GLN A 1 173 ? 0.725 -3.552 -15.346 1.00 86.50 173 GLN A O 1
ATOM 1396 N N . GLU A 1 174 ? 2.232 -5.113 -14.766 1.00 86.50 174 GLU A N 1
ATOM 1397 C CA . GLU A 1 174 ? 1.268 -6.197 -14.540 1.00 86.50 174 GLU A CA 1
ATOM 1398 C C . GLU A 1 174 ? 0.359 -5.854 -13.353 1.00 86.50 174 GLU A C 1
ATOM 1400 O O . GLU A 1 174 ? -0.837 -5.680 -13.567 1.00 86.50 174 GLU A O 1
ATOM 1405 N N . GLU A 1 175 ? 0.928 -5.555 -12.182 1.00 90.00 175 GLU A N 1
ATOM 1406 C CA . GLU A 1 175 ? 0.146 -5.173 -10.990 1.00 90.00 175 GLU A CA 1
ATOM 1407 C C . GLU A 1 175 ? -0.725 -3.921 -11.218 1.00 90.00 175 GLU A C 1
ATOM 1409 O O . GLU A 1 175 ? -1.838 -3.781 -10.713 1.00 90.00 175 GLU A O 1
ATOM 1414 N N . LEU A 1 176 ? -0.234 -2.956 -12.005 1.00 89.56 176 LEU A N 1
ATOM 1415 C CA . LEU A 1 176 ? -1.012 -1.766 -12.353 1.00 89.56 176 LEU A CA 1
ATOM 1416 C C . LEU A 1 176 ? -2.239 -2.086 -13.208 1.00 89.56 176 LEU A C 1
ATOM 1418 O O . LEU A 1 176 ? -3.220 -1.345 -13.144 1.00 89.56 176 LEU A O 1
ATOM 1422 N N . ARG A 1 177 ? -2.191 -3.137 -14.033 1.00 86.62 177 ARG A N 1
ATOM 1423 C CA . ARG A 1 177 ? -3.353 -3.558 -14.826 1.00 86.62 177 ARG A CA 1
ATOM 1424 C C . ARG A 1 177 ? -4.425 -4.134 -13.922 1.00 86.62 177 ARG A C 1
ATOM 1426 O O . ARG A 1 177 ? -5.589 -3.829 -14.156 1.00 86.62 177 ARG A O 1
ATOM 1433 N N . ASP A 1 178 ? -4.042 -4.868 -12.887 1.00 85.75 178 ASP A N 1
ATOM 1434 C CA . ASP A 1 178 ? -4.992 -5.457 -11.946 1.00 85.75 178 ASP A CA 1
ATOM 1435 C C . ASP A 1 178 ? -5.706 -4.363 -11.135 1.00 85.75 178 ASP A C 1
ATOM 1437 O O . ASP A 1 178 ? -6.939 -4.312 -11.115 1.00 85.75 178 ASP A O 1
ATOM 1441 N N . VAL A 1 179 ? -4.971 -3.339 -10.683 1.00 86.62 179 VAL A N 1
ATOM 1442 C CA . VAL A 1 179 ? -5.566 -2.120 -10.099 1.00 86.62 179 VAL A CA 1
ATOM 1443 C C . VAL A 1 179 ? -6.526 -1.407 -11.06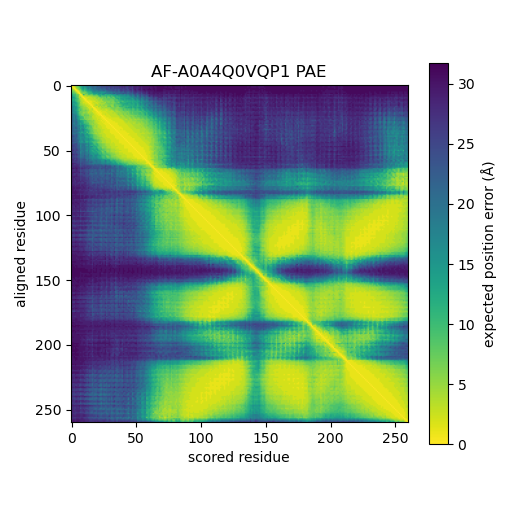6 1.00 86.62 179 VAL A C 1
ATOM 1445 O O . VAL A 1 179 ? -7.593 -0.945 -10.658 1.00 86.62 179 VAL A O 1
ATOM 1448 N N . VAL A 1 180 ? -6.173 -1.270 -12.350 1.00 83.25 180 VAL A N 1
ATOM 1449 C CA . VAL A 1 180 ? -7.043 -0.609 -13.345 1.00 83.25 180 VAL A CA 1
ATOM 1450 C C . VAL A 1 180 ? -8.300 -1.425 -13.623 1.00 83.25 180 VAL A C 1
ATOM 1452 O O . VAL A 1 180 ? -9.378 -0.841 -13.715 1.00 83.25 180 VAL A O 1
ATOM 1455 N N . ASN A 1 181 ? -8.175 -2.746 -13.731 1.00 79.81 181 ASN A N 1
ATOM 1456 C CA . ASN A 1 181 ? -9.304 -3.646 -13.940 1.00 79.81 181 ASN A CA 1
ATOM 1457 C C . ASN A 1 181 ? -10.279 -3.599 -12.756 1.00 79.81 181 ASN A C 1
ATOM 1459 O O . ASN A 1 181 ? -11.488 -3.672 -12.963 1.00 79.81 181 ASN A O 1
ATOM 1463 N N . HIS A 1 182 ? -9.760 -3.435 -11.535 1.00 76.69 182 HIS A N 1
ATOM 1464 C CA . HIS A 1 182 ? -10.577 -3.374 -10.325 1.00 76.69 182 HIS A CA 1
ATOM 1465 C C . HIS A 1 182 ? -11.223 -1.997 -10.099 1.00 76.69 182 HIS A C 1
ATOM 1467 O O . HIS A 1 182 ? -12.390 -1.914 -9.728 1.00 76.69 182 HIS A O 1
ATOM 1473 N N . ASP A 1 183 ? -10.497 -0.900 -10.355 1.00 69.88 183 ASP A N 1
ATOM 1474 C CA . ASP A 1 183 ? -10.892 0.453 -9.921 1.00 69.88 183 ASP A CA 1
ATOM 1475 C C . ASP A 1 183 ? -10.957 1.530 -11.020 1.00 69.88 183 ASP A C 1
ATOM 1477 O O . ASP A 1 183 ? -11.145 2.711 -10.712 1.00 69.88 183 ASP A O 1
ATOM 1481 N N . HIS A 1 184 ? -10.836 1.157 -12.298 1.00 62.56 184 HIS A N 1
ATOM 1482 C CA . HIS A 1 184 ? -10.964 2.056 -13.457 1.00 62.56 184 HIS A CA 1
ATOM 1483 C C . HIS A 1 184 ? -10.068 3.316 -13.372 1.00 62.56 184 HIS A C 1
ATOM 1485 O O . HIS A 1 184 ? -10.473 4.433 -13.712 1.00 62.56 184 HIS A O 1
ATOM 1491 N N . ILE A 1 185 ? -8.816 3.174 -12.913 1.00 63.56 185 ILE A N 1
ATOM 1492 C CA . ILE A 1 185 ? -7.842 4.283 -12.861 1.00 63.56 185 ILE A CA 1
ATOM 1493 C C . ILE A 1 185 ? -7.268 4.557 -14.263 1.00 63.56 185 ILE A C 1
ATOM 1495 O O . ILE A 1 185 ? -6.124 4.232 -14.564 1.00 63.56 185 ILE A O 1
ATOM 1499 N N . GLU A 1 186 ? -8.045 5.165 -15.155 1.00 59.19 186 GLU A N 1
ATOM 1500 C CA . GLU A 1 186 ? -7.698 5.150 -16.586 1.00 59.19 186 GLU A CA 1
ATOM 1501 C C . GLU A 1 186 ? -6.641 6.187 -17.018 1.00 59.19 186 GLU A C 1
ATOM 1503 O O . GLU A 1 186 ? -5.724 5.868 -17.775 1.00 59.19 186 GLU A O 1
ATOM 1508 N N . LEU A 1 187 ? -6.722 7.437 -16.547 1.00 53.25 187 LEU A N 1
ATOM 1509 C CA . LEU A 1 187 ? -6.071 8.557 -17.256 1.00 53.25 187 LEU A CA 1
ATOM 1510 C C . LEU A 1 187 ? -4.536 8.654 -17.129 1.00 53.25 187 LEU A C 1
ATOM 1512 O O . LEU A 1 187 ? -3.887 9.086 -18.077 1.00 53.25 187 LEU A O 1
ATOM 1516 N N . GLU A 1 188 ? -3.931 8.269 -16.001 1.00 57.81 188 GLU A N 1
ATOM 1517 C CA . GLU A 1 188 ? -2.461 8.333 -15.823 1.00 57.81 188 GLU A CA 1
ATOM 1518 C C . GLU A 1 188 ? -1.783 6.963 -15.911 1.00 57.81 188 GLU A C 1
ATOM 1520 O O . GLU A 1 188 ? -0.651 6.866 -16.389 1.00 57.81 188 GLU A O 1
ATOM 1525 N N . VAL A 1 189 ? -2.478 5.897 -15.500 1.00 64.50 189 VAL A N 1
ATOM 1526 C 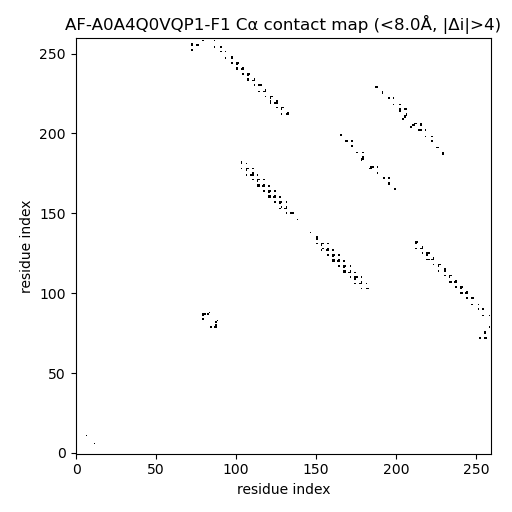CA . VAL A 1 189 ? -1.935 4.534 -15.553 1.00 64.50 189 VAL A CA 1
ATOM 1527 C C . VAL A 1 189 ? -1.842 4.066 -17.001 1.00 64.50 189 VAL A C 1
ATOM 1529 O O . VAL A 1 189 ? -0.789 3.576 -17.402 1.00 64.50 189 VAL A O 1
ATOM 1532 N N . GLY A 1 190 ? -2.861 4.331 -17.830 1.00 66.50 190 GLY A N 1
ATOM 1533 C CA . GLY A 1 190 ? -2.812 4.043 -19.268 1.00 66.50 190 GLY A CA 1
ATOM 1534 C C . GLY A 1 190 ? -1.643 4.740 -19.975 1.00 66.50 190 GLY A C 1
ATOM 1535 O O . GLY A 1 190 ? -0.995 4.148 -20.840 1.00 66.50 190 GLY A O 1
ATOM 1536 N N . GLY A 1 191 ? -1.304 5.960 -19.544 1.00 68.62 191 GLY A N 1
ATOM 1537 C CA . GLY A 1 191 ? -0.132 6.693 -20.022 1.00 68.62 191 GLY A CA 1
ATOM 1538 C C . GLY A 1 191 ? 1.190 6.012 -19.666 1.00 68.62 191 GLY A C 1
ATOM 1539 O O . GLY A 1 191 ? 2.087 5.978 -20.502 1.00 68.62 191 GLY A O 1
ATOM 1540 N N . ILE A 1 192 ? 1.308 5.421 -18.473 1.00 66.62 192 ILE A N 1
ATOM 1541 C CA . ILE A 1 192 ? 2.504 4.679 -18.043 1.00 66.62 192 ILE A CA 1
ATOM 1542 C C . ILE A 1 192 ? 2.611 3.311 -18.694 1.00 66.62 192 ILE A C 1
ATOM 1544 O O . ILE A 1 192 ? 3.707 2.967 -19.120 1.00 66.62 192 ILE A O 1
ATOM 1548 N N . LEU A 1 193 ? 1.508 2.571 -18.816 1.00 71.25 193 LEU A N 1
ATOM 1549 C CA . LEU A 1 193 ? 1.478 1.283 -19.516 1.00 71.25 193 LEU A CA 1
ATOM 1550 C C . LEU A 1 193 ? 1.945 1.465 -20.967 1.00 71.25 193 LEU A C 1
ATOM 1552 O O . LEU A 1 193 ? 2.887 0.817 -21.409 1.00 71.25 193 LEU A O 1
ATOM 1556 N N . THR A 1 194 ? 1.374 2.454 -21.656 1.00 72.25 194 THR A N 1
ATOM 1557 C CA . THR A 1 194 ? 1.760 2.804 -23.029 1.00 72.25 194 THR A CA 1
ATOM 1558 C C . THR A 1 194 ? 3.203 3.310 -23.100 1.00 72.25 194 THR A C 1
ATOM 1560 O O . THR A 1 194 ? 3.963 2.947 -23.994 1.00 72.25 194 THR A O 1
ATOM 1563 N N . PHE A 1 195 ? 3.610 4.167 -22.161 1.00 67.81 195 PHE A N 1
ATOM 1564 C CA . PHE A 1 195 ? 4.960 4.721 -22.132 1.00 67.81 195 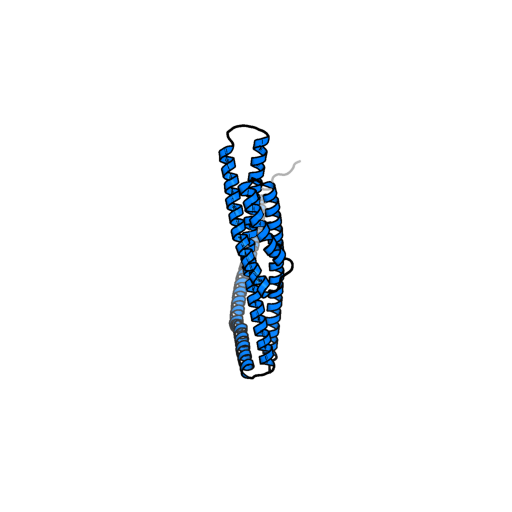PHE A CA 1
ATOM 1565 C C . PHE A 1 195 ? 6.023 3.658 -21.844 1.00 67.81 195 PHE A C 1
ATOM 1567 O O . PHE A 1 195 ? 7.109 3.760 -22.405 1.00 67.81 195 PHE A O 1
ATOM 1574 N N . ALA A 1 196 ? 5.739 2.666 -20.999 1.00 67.94 196 ALA A N 1
ATOM 1575 C CA . ALA A 1 196 ? 6.650 1.570 -20.701 1.00 67.94 196 ALA A CA 1
ATOM 1576 C C . ALA A 1 196 ? 6.956 0.777 -21.979 1.00 67.94 196 ALA A C 1
ATOM 1578 O O . ALA A 1 196 ? 8.128 0.620 -22.317 1.00 67.94 196 ALA A O 1
ATOM 1579 N N . ASP A 1 197 ? 5.929 0.419 -22.753 1.00 70.00 197 ASP A N 1
ATOM 1580 C CA . ASP A 1 197 ? 6.080 -0.280 -24.034 1.00 70.00 197 ASP A CA 1
ATOM 1581 C C . ASP A 1 197 ? 6.999 0.502 -25.001 1.00 70.00 197 ASP A C 1
ATOM 1583 O O . ASP A 1 197 ? 8.001 -0.028 -25.488 1.00 70.00 197 ASP A O 1
ATOM 1587 N N . TYR A 1 198 ? 6.763 1.811 -25.181 1.00 66.12 198 TYR A N 1
ATOM 1588 C CA . TYR A 1 198 ? 7.638 2.670 -25.999 1.00 66.12 198 TYR A CA 1
ATOM 1589 C C . TYR A 1 198 ? 9.044 2.870 -25.407 1.00 66.12 198 TYR A C 1
ATOM 1591 O O . TYR A 1 198 ? 10.033 2.972 -26.140 1.00 66.12 198 TYR A O 1
ATOM 1599 N N . PHE A 1 199 ? 9.155 2.963 -24.081 1.00 66.50 199 PHE A N 1
ATOM 1600 C CA . PHE A 1 199 ? 10.418 3.099 -23.363 1.00 66.50 199 PHE A CA 1
ATOM 1601 C C . PHE A 1 199 ? 11.316 1.880 -23.597 1.00 66.50 199 PHE A C 1
ATOM 1603 O O . PHE A 1 199 ? 12.513 2.054 -23.831 1.00 66.50 199 PHE A O 1
ATOM 1610 N N . PHE A 1 200 ? 10.759 0.667 -23.559 1.00 64.81 200 PHE A N 1
ATOM 1611 C CA . PHE A 1 200 ? 11.518 -0.574 -23.708 1.00 64.81 200 PHE A CA 1
ATOM 1612 C C . PHE A 1 200 ? 12.049 -0.776 -25.126 1.00 64.81 200 PHE A C 1
ATOM 1614 O O . PHE A 1 200 ? 13.251 -1.020 -25.284 1.00 64.81 200 PHE A O 1
ATOM 1621 N N . ASP A 1 201 ? 11.193 -0.611 -26.134 1.00 66.62 201 ASP A N 1
ATOM 1622 C CA . ASP A 1 201 ? 11.561 -0.833 -27.536 1.00 66.62 201 ASP A CA 1
ATOM 1623 C C . ASP A 1 201 ? 12.593 0.192 -28.019 1.00 66.62 201 ASP A C 1
ATOM 1625 O O . ASP A 1 201 ? 13.550 -0.147 -28.718 1.00 66.62 201 ASP A O 1
ATOM 1629 N N . GLY A 1 202 ? 12.450 1.449 -27.587 1.00 63.59 202 GLY A N 1
ATOM 1630 C CA . GLY A 1 202 ? 13.368 2.522 -27.955 1.00 63.59 202 GLY A CA 1
ATOM 1631 C C . GLY A 1 202 ? 14.714 2.435 -27.234 1.00 63.59 202 GLY A C 1
ATOM 1632 O O . GLY A 1 202 ? 15.761 2.479 -27.873 1.00 63.59 202 GLY A O 1
ATOM 1633 N N . LEU A 1 203 ? 14.717 2.297 -25.903 1.00 64.94 203 LEU A N 1
ATOM 1634 C CA . LEU A 1 203 ? 15.928 2.459 -25.089 1.00 64.94 203 LEU A CA 1
ATOM 1635 C C . LEU A 1 203 ? 16.936 1.314 -25.254 1.00 64.94 203 LEU A C 1
ATOM 1637 O O . LEU A 1 203 ? 18.137 1.572 -25.365 1.00 64.94 203 LEU A O 1
ATOM 1641 N N . ILE A 1 204 ? 16.474 0.056 -25.264 1.00 58.94 204 ILE A N 1
ATOM 1642 C CA . ILE A 1 204 ? 17.375 -1.105 -25.379 1.00 58.94 204 ILE A CA 1
ATOM 1643 C C . ILE A 1 204 ? 18.078 -1.085 -26.725 1.00 58.94 204 ILE A C 1
ATOM 1645 O O . ILE A 1 204 ? 19.300 -1.247 -26.779 1.00 58.94 204 ILE A O 1
ATOM 1649 N N . VAL A 1 205 ? 17.314 -0.880 -27.796 1.00 62.31 205 VAL A N 1
ATOM 1650 C CA . VAL A 1 205 ? 17.837 -0.905 -29.160 1.00 62.31 205 VAL A CA 1
ATOM 1651 C C . VAL A 1 205 ? 18.794 0.264 -29.364 1.00 62.31 205 VAL A C 1
ATOM 1653 O O . VAL A 1 205 ? 19.934 0.059 -29.775 1.00 62.31 205 VAL A O 1
ATOM 1656 N N . ASP A 1 206 ? 18.402 1.484 -28.996 1.00 65.19 206 ASP A N 1
ATOM 1657 C CA . ASP A 1 206 ? 19.227 2.663 -29.256 1.00 65.19 206 ASP A CA 1
ATOM 1658 C C . ASP A 1 206 ? 20.524 2.697 -28.452 1.00 65.19 206 ASP A C 1
ATOM 1660 O O . ASP A 1 206 ? 21.564 3.137 -28.949 1.00 65.19 206 ASP A O 1
ATOM 1664 N N . TRP A 1 207 ? 20.505 2.214 -27.217 1.00 63.28 207 TRP A N 1
ATOM 1665 C CA . TRP A 1 207 ? 21.705 2.227 -26.404 1.00 63.28 207 TRP A CA 1
ATOM 1666 C C . TRP A 1 207 ? 22.646 1.064 -26.705 1.00 63.28 207 TRP A C 1
ATOM 1668 O O . TRP A 1 207 ? 23.855 1.274 -26.824 1.00 63.28 207 TRP A O 1
ATOM 1678 N N . THR A 1 208 ? 22.097 -0.143 -26.875 1.00 59.75 208 THR A N 1
ATOM 1679 C CA . THR A 1 208 ? 22.887 -1.352 -27.156 1.00 59.75 208 THR A CA 1
ATOM 1680 C C . THR A 1 208 ? 23.520 -1.291 -28.541 1.00 59.75 208 THR A C 1
ATOM 1682 O O . THR A 1 208 ? 24.642 -1.764 -28.709 1.00 59.75 208 THR A O 1
ATOM 1685 N N . VAL A 1 209 ? 22.829 -0.687 -29.515 1.00 61.19 209 VAL A N 1
ATOM 1686 C CA . VAL A 1 209 ? 23.280 -0.628 -30.913 1.00 61.19 209 VAL A CA 1
ATOM 1687 C C . VAL A 1 209 ? 24.055 0.657 -31.220 1.00 61.19 209 VAL A C 1
ATOM 1689 O O . VAL A 1 209 ? 25.054 0.595 -31.931 1.00 61.19 209 VAL A O 1
ATOM 1692 N N . HIS A 1 210 ? 23.652 1.814 -30.679 1.00 59.09 210 HIS A N 1
ATOM 1693 C CA . HIS A 1 210 ? 24.197 3.115 -31.104 1.00 59.09 210 HIS A CA 1
ATOM 1694 C C . HIS A 1 210 ? 24.949 3.890 -30.012 1.00 59.09 210 HIS A C 1
ATOM 1696 O O . HIS A 1 210 ? 25.442 4.985 -30.277 1.00 59.09 210 HIS A O 1
ATOM 1702 N N . GLY A 1 211 ? 25.048 3.374 -28.779 1.00 61.88 211 GLY A N 1
ATOM 1703 C CA . GLY A 1 211 ? 25.789 4.048 -27.705 1.00 61.88 211 GLY A CA 1
ATOM 1704 C C . GLY A 1 211 ? 25.182 5.390 -27.266 1.00 61.88 211 GLY A C 1
ATOM 1705 O O . GLY A 1 211 ? 25.882 6.221 -26.686 1.00 61.88 211 GLY A O 1
ATOM 1706 N N . LYS A 1 212 ? 23.880 5.613 -27.506 1.00 70.44 212 LYS A N 1
ATOM 1707 C CA . LYS A 1 212 ? 23.139 6.845 -27.167 1.00 70.44 212 LYS A CA 1
ATOM 1708 C C . LYS A 1 212 ? 22.879 6.989 -25.651 1.00 70.44 212 LYS A C 1
ATOM 1710 O O . LYS A 1 212 ? 21.738 7.020 -25.186 1.00 70.44 212 LYS A O 1
ATOM 1715 N N . ILE A 1 213 ? 23.947 7.091 -24.851 1.00 74.44 213 ILE A N 1
ATOM 1716 C CA . ILE A 1 213 ? 23.890 7.187 -23.376 1.00 74.44 213 ILE A CA 1
ATOM 1717 C C . ILE A 1 213 ? 23.054 8.392 -22.915 1.00 74.44 213 ILE A C 1
ATOM 1719 O O . ILE A 1 213 ? 22.285 8.284 -21.963 1.00 74.44 213 ILE A O 1
ATOM 1723 N N . THR A 1 214 ? 23.170 9.539 -23.591 1.00 76.38 214 THR A N 1
ATOM 1724 C CA . THR A 1 214 ? 22.423 10.757 -23.226 1.00 76.38 214 THR A CA 1
ATOM 1725 C C . THR A 1 214 ? 20.913 10.595 -23.410 1.00 76.38 214 THR A C 1
ATOM 1727 O O . THR A 1 214 ? 20.146 11.072 -22.575 1.00 76.38 214 THR A O 1
ATOM 1730 N N . ASP A 1 215 ? 20.475 9.915 -24.469 1.00 77.81 215 ASP A N 1
ATOM 1731 C CA . ASP A 1 215 ? 19.050 9.665 -24.720 1.00 77.81 215 ASP A CA 1
ATOM 1732 C C . ASP A 1 215 ? 18.501 8.666 -23.710 1.00 77.81 215 ASP A C 1
ATOM 1734 O O . ASP A 1 215 ? 17.446 8.894 -23.119 1.00 77.81 215 ASP A O 1
ATOM 1738 N N . SER A 1 216 ? 19.294 7.634 -23.419 1.00 78.25 216 SER A N 1
ATOM 1739 C CA . SER A 1 216 ? 18.971 6.630 -22.408 1.00 78.25 216 SER A CA 1
ATOM 1740 C C . SER A 1 216 ? 18.773 7.257 -21.032 1.00 78.25 216 SER A C 1
ATOM 1742 O O . SER A 1 216 ? 17.783 6.989 -20.362 1.00 78.25 216 SER A O 1
ATOM 1744 N N . LEU A 1 217 ? 19.676 8.154 -20.628 1.00 83.31 217 LEU A N 1
ATOM 1745 C CA . LEU A 1 217 ? 19.596 8.842 -19.342 1.00 83.31 217 LEU A CA 1
ATOM 1746 C C . LEU A 1 217 ? 18.312 9.677 -19.227 1.00 83.31 217 LEU A C 1
ATOM 1748 O O . LEU A 1 217 ? 17.584 9.529 -18.249 1.00 83.31 217 LEU A O 1
ATOM 1752 N N . ARG A 1 218 ? 17.983 10.478 -20.252 1.00 83.75 218 ARG A N 1
ATOM 1753 C CA . ARG A 1 218 ? 16.742 11.280 -20.281 1.00 83.75 218 ARG A CA 1
ATOM 1754 C C . ARG A 1 218 ? 15.489 10.412 -20.195 1.00 83.75 218 ARG A C 1
ATOM 1756 O O . ARG A 1 218 ? 14.511 10.780 -19.549 1.00 83.75 218 ARG A O 1
ATOM 1763 N N . GLN A 1 219 ? 15.505 9.272 -20.869 1.00 81.06 219 GLN A N 1
ATOM 1764 C CA . GLN A 1 219 ? 14.362 8.379 -20.952 1.00 81.06 219 GLN A CA 1
ATOM 1765 C C . GLN A 1 219 ? 14.161 7.613 -19.630 1.00 81.06 219 GLN A C 1
ATOM 1767 O O . GLN A 1 219 ? 13.032 7.529 -19.145 1.00 81.06 219 GLN A O 1
ATOM 1772 N N . VAL A 1 220 ? 15.235 7.146 -18.973 1.00 85.81 220 VAL A N 1
ATOM 1773 C CA . VAL A 1 220 ? 15.157 6.540 -17.623 1.00 85.81 220 VAL A CA 1
ATOM 1774 C C . VAL A 1 220 ? 14.691 7.569 -16.590 1.00 85.81 220 VAL A C 1
ATOM 1776 O O . VAL A 1 220 ? 13.880 7.241 -15.727 1.00 85.81 220 VAL A O 1
ATOM 1779 N N . GLU A 1 221 ? 15.138 8.821 -16.699 1.00 88.88 221 GLU A N 1
ATOM 1780 C CA . GLU A 1 221 ? 14.740 9.902 -15.791 1.00 88.88 221 GLU A CA 1
ATOM 1781 C C . GLU A 1 221 ? 13.234 10.175 -15.873 1.00 88.88 221 GLU A C 1
ATOM 1783 O O . GLU A 1 221 ? 12.548 10.148 -14.852 1.00 88.88 221 GLU A O 1
ATOM 1788 N N . ARG A 1 222 ? 12.695 10.316 -17.092 1.00 85.62 222 ARG A N 1
ATOM 1789 C CA . ARG A 1 222 ? 11.246 10.457 -17.326 1.00 85.62 222 ARG A CA 1
ATOM 1790 C C . ARG A 1 222 ? 10.455 9.284 -16.759 1.00 85.62 222 ARG A C 1
ATOM 1792 O O . ARG A 1 222 ? 9.455 9.489 -16.082 1.00 85.62 222 ARG A O 1
ATOM 1799 N N . THR A 1 223 ? 10.933 8.065 -16.997 1.00 85.56 223 THR A N 1
ATOM 1800 C CA . THR A 1 223 ? 10.299 6.837 -16.492 1.00 85.56 223 THR A CA 1
ATOM 1801 C C . THR A 1 223 ? 10.229 6.834 -14.981 1.00 85.56 223 THR A C 1
ATOM 1803 O O . THR A 1 223 ? 9.175 6.570 -14.412 1.00 85.56 223 THR A O 1
ATOM 1806 N N . LYS A 1 224 ? 11.340 7.177 -14.325 1.00 91.06 224 LYS A N 1
ATOM 1807 C CA . LYS A 1 224 ? 11.394 7.270 -12.872 1.00 91.06 224 LYS A CA 1
ATOM 1808 C C . LYS A 1 224 ? 10.397 8.300 -12.351 1.00 91.06 224 LYS A C 1
ATOM 1810 O O . LYS A 1 224 ? 9.647 7.991 -11.432 1.00 91.06 224 LYS A O 1
ATOM 1815 N N . SER A 1 225 ? 10.351 9.493 -12.946 1.00 89.62 225 SER A N 1
ATOM 1816 C CA . SER A 1 225 ? 9.386 10.524 -12.554 1.00 89.62 225 SER A CA 1
ATOM 1817 C C . SER A 1 225 ? 7.938 10.048 -12.690 1.00 89.62 225 SER A C 1
ATOM 1819 O O . SER A 1 225 ? 7.139 10.297 -11.787 1.00 89.62 225 SER A O 1
ATOM 1821 N N . SER A 1 226 ? 7.608 9.331 -13.767 1.00 86.69 226 SER A N 1
ATOM 1822 C CA . SER A 1 226 ? 6.273 8.759 -13.964 1.00 86.69 226 SER A CA 1
ATOM 1823 C C . SER A 1 226 ? 5.949 7.672 -12.934 1.00 86.69 226 SER A C 1
ATOM 1825 O O . SER A 1 226 ? 4.889 7.729 -12.311 1.00 86.69 226 SER A O 1
ATOM 1827 N N . VAL A 1 227 ? 6.871 6.732 -12.688 1.00 89.94 227 VAL A N 1
ATOM 1828 C CA . VAL A 1 227 ? 6.718 5.682 -11.662 1.00 89.94 227 VAL A CA 1
ATOM 1829 C C . VAL A 1 227 ? 6.502 6.296 -10.280 1.00 89.94 227 VAL A C 1
ATOM 1831 O O . VAL A 1 227 ? 5.569 5.914 -9.580 1.00 89.94 227 VAL A O 1
ATOM 1834 N N . ASP A 1 228 ? 7.305 7.293 -9.902 1.00 93.19 228 ASP A N 1
ATOM 1835 C CA . ASP A 1 228 ? 7.164 7.977 -8.614 1.00 93.19 228 ASP A CA 1
ATOM 1836 C C . ASP A 1 228 ? 5.822 8.714 -8.497 1.00 93.19 228 ASP A C 1
ATOM 1838 O O . ASP A 1 228 ? 5.248 8.798 -7.411 1.00 93.19 228 ASP A O 1
ATOM 1842 N N . SER A 1 229 ? 5.316 9.268 -9.603 1.00 89.69 229 SER A N 1
ATOM 1843 C CA . SER A 1 229 ? 4.010 9.929 -9.637 1.00 89.69 229 SER A CA 1
ATOM 1844 C C . SER A 1 229 ? 2.871 8.943 -9.409 1.00 89.69 229 SER A C 1
ATOM 1846 O O . SER A 1 229 ? 2.013 9.185 -8.558 1.00 89.69 229 SER A O 1
ATOM 1848 N N . VAL A 1 230 ? 2.894 7.797 -10.094 1.00 89.44 230 VAL A N 1
ATOM 1849 C CA . VAL A 1 230 ? 1.881 6.761 -9.880 1.00 89.44 230 VAL A CA 1
ATOM 1850 C C . VAL A 1 230 ? 1.983 6.145 -8.499 1.00 89.44 230 VAL A C 1
ATOM 1852 O O . VAL A 1 230 ? 0.948 5.974 -7.872 1.00 89.44 230 VAL A O 1
ATOM 1855 N N . LEU A 1 231 ? 3.180 5.906 -7.960 1.00 92.81 231 LEU A N 1
ATOM 1856 C CA . LEU A 1 231 ? 3.331 5.442 -6.578 1.00 92.81 231 LEU A CA 1
ATOM 1857 C C . LEU A 1 231 ? 2.643 6.375 -5.576 1.00 92.81 231 LEU A C 1
ATOM 1859 O O . LEU A 1 231 ? 1.886 5.908 -4.726 1.00 92.81 231 LEU A O 1
ATOM 1863 N N . ARG A 1 232 ? 2.844 7.694 -5.704 1.00 92.62 232 ARG A N 1
ATOM 1864 C CA . ARG A 1 232 ? 2.152 8.676 -4.851 1.00 92.62 232 ARG A CA 1
ATOM 1865 C C . ARG A 1 232 ? 0.634 8.598 -5.006 1.00 92.62 232 ARG A C 1
ATOM 1867 O O . ARG A 1 232 ? -0.092 8.706 -4.020 1.00 92.62 232 ARG A O 1
ATOM 1874 N N . ARG A 1 233 ? 0.145 8.402 -6.231 1.00 88.94 233 ARG A N 1
ATOM 1875 C CA . ARG A 1 233 ? -1.291 8.291 -6.505 1.00 88.94 233 ARG A CA 1
ATOM 1876 C C . ARG A 1 233 ? -1.889 6.993 -5.963 1.00 88.94 233 ARG A C 1
ATOM 1878 O O . ARG A 1 233 ? -2.941 7.057 -5.339 1.00 88.94 233 ARG A O 1
ATOM 1885 N N . LEU A 1 234 ? -1.218 5.856 -6.140 1.00 91.31 234 LEU A N 1
ATOM 1886 C CA . LEU A 1 234 ? -1.617 4.571 -5.562 1.00 91.31 234 LEU A CA 1
ATOM 1887 C C . LEU A 1 234 ? -1.710 4.674 -4.038 1.00 91.31 234 LEU A C 1
ATOM 1889 O O . LEU A 1 234 ? -2.708 4.265 -3.462 1.00 91.31 234 LEU A O 1
ATOM 1893 N N . GLN A 1 235 ? -0.719 5.290 -3.387 1.00 94.19 235 GLN A N 1
ATOM 1894 C CA . GLN A 1 235 ? -0.745 5.520 -1.938 1.00 94.19 235 GLN A CA 1
ATOM 1895 C C . GLN A 1 235 ? -1.938 6.381 -1.510 1.00 94.19 235 GLN A C 1
ATOM 1897 O O . GLN A 1 235 ? -2.620 6.047 -0.545 1.00 94.19 235 GLN A O 1
ATOM 1902 N N . MET A 1 236 ? -2.215 7.467 -2.236 1.00 91.88 236 MET A N 1
ATOM 1903 C CA . MET A 1 236 ? -3.363 8.332 -1.962 1.00 91.88 236 MET A CA 1
ATOM 1904 C C . MET A 1 236 ? -4.695 7.586 -2.116 1.00 91.88 236 MET A C 1
ATOM 1906 O O . MET A 1 236 ? -5.559 7.702 -1.251 1.00 91.88 236 MET A O 1
ATOM 1910 N N . GLN A 1 237 ? -4.866 6.818 -3.197 1.00 90.25 237 GLN A N 1
ATOM 1911 C CA . GLN A 1 237 ? -6.092 6.051 -3.435 1.00 90.25 237 GLN A CA 1
ATOM 1912 C C . GLN A 1 237 ? -6.263 4.926 -2.414 1.00 90.25 237 GLN A C 1
ATOM 1914 O O . GLN A 1 237 ? -7.344 4.793 -1.852 1.00 90.25 237 GLN A O 1
ATOM 1919 N N . ARG A 1 238 ? -5.193 4.191 -2.094 1.00 93.62 238 ARG A N 1
ATOM 1920 C CA . ARG A 1 238 ? -5.199 3.175 -1.037 1.00 93.62 238 ARG A CA 1
ATOM 1921 C C . ARG A 1 238 ? -5.663 3.765 0.292 1.00 93.62 238 ARG A C 1
ATOM 1923 O O . ARG A 1 238 ? -6.586 3.235 0.892 1.00 93.62 238 ARG A O 1
ATOM 1930 N N . ASN A 1 239 ? -5.077 4.885 0.722 1.00 94.62 239 ASN A N 1
ATOM 1931 C CA . ASN A 1 239 ? -5.472 5.533 1.976 1.00 94.62 239 ASN A CA 1
ATOM 1932 C C . ASN A 1 239 ? -6.952 5.956 1.949 1.00 94.62 239 ASN A C 1
ATOM 1934 O O . ASN A 1 239 ? -7.664 5.768 2.927 1.00 94.62 239 ASN A O 1
ATOM 1938 N N . LYS A 1 240 ? -7.443 6.467 0.812 1.00 92.44 240 LYS A N 1
ATOM 1939 C CA . LYS A 1 240 ? -8.863 6.803 0.649 1.00 92.44 240 LYS A CA 1
ATOM 1940 C C . LYS A 1 240 ? -9.767 5.569 0.784 1.00 92.44 240 LYS A C 1
ATOM 1942 O O . LYS A 1 240 ? -10.792 5.645 1.452 1.00 92.44 240 LYS A O 1
ATOM 1947 N N . ARG A 1 241 ? -9.395 4.436 0.180 1.00 90.38 241 ARG A N 1
ATOM 1948 C CA . ARG A 1 241 ? -10.144 3.172 0.305 1.00 90.38 241 ARG A CA 1
ATOM 1949 C C . ARG A 1 241 ? -10.093 2.601 1.718 1.00 90.38 241 ARG A C 1
ATOM 1951 O O . ARG A 1 241 ? -11.078 2.038 2.175 1.00 90.38 241 ARG A O 1
ATOM 1958 N N . GLU A 1 242 ? -8.989 2.798 2.426 1.00 94.44 242 GLU A N 1
ATOM 1959 C CA . GLU A 1 242 ? -8.849 2.414 3.831 1.00 94.44 242 GLU A CA 1
ATOM 1960 C C . GLU A 1 242 ? -9.765 3.252 4.738 1.00 94.44 242 GLU A C 1
ATOM 1962 O O . GLU A 1 242 ? -10.469 2.702 5.581 1.00 94.44 242 GLU A O 1
ATOM 1967 N N . GLU A 1 243 ? -9.857 4.565 4.505 1.00 95.19 243 GLU A N 1
ATOM 1968 C CA . GLU A 1 243 ? -10.832 5.429 5.185 1.00 95.19 243 GLU A CA 1
ATOM 1969 C C . GLU A 1 243 ? -12.286 5.040 4.866 1.00 95.19 243 GLU A C 1
ATOM 1971 O O . GLU A 1 243 ? -13.149 5.083 5.745 1.00 95.19 243 GLU A O 1
ATOM 1976 N N . GLU A 1 244 ? -12.585 4.682 3.613 1.00 94.00 244 GLU A N 1
ATOM 1977 C CA . GLU A 1 244 ? -13.905 4.178 3.211 1.00 94.00 244 GLU A CA 1
ATOM 1978 C C . GLU A 1 244 ? -14.237 2.855 3.916 1.00 94.00 244 GLU A C 1
ATOM 1980 O O . GLU A 1 244 ? -15.342 2.711 4.437 1.00 94.00 244 GLU A O 1
ATOM 1985 N N . LEU A 1 245 ? -13.274 1.933 4.010 1.00 94.00 245 LEU A N 1
ATOM 1986 C CA . LEU A 1 245 ? -13.431 0.659 4.708 1.00 94.00 245 LEU A CA 1
ATOM 1987 C C . LEU A 1 245 ? -13.714 0.864 6.202 1.00 94.00 245 LEU A C 1
ATOM 1989 O O . LEU A 1 245 ? -14.649 0.271 6.731 1.00 94.00 245 LEU A O 1
ATOM 1993 N N . GLN A 1 246 ? -12.971 1.751 6.869 1.00 94.06 246 GLN A N 1
ATOM 1994 C CA . GLN A 1 246 ? -13.198 2.069 8.283 1.00 94.06 246 GLN A CA 1
ATOM 1995 C C . GLN A 1 246 ? -14.592 2.660 8.526 1.00 94.06 246 GLN A C 1
ATOM 1997 O O . GLN A 1 246 ? -15.270 2.290 9.485 1.00 94.06 246 GLN A O 1
ATOM 2002 N N . LYS A 1 247 ? -15.054 3.560 7.648 1.00 94.88 247 LYS A N 1
ATOM 2003 C CA . LYS A 1 247 ? -16.416 4.114 7.728 1.00 94.88 247 LYS A CA 1
ATOM 2004 C C . LYS A 1 247 ? -17.470 3.023 7.567 1.00 94.88 247 LYS A C 1
ATOM 2006 O O . LYS A 1 247 ? -18.444 3.017 8.315 1.00 94.88 247 LYS A O 1
ATOM 2011 N N . LEU A 1 248 ? -17.259 2.102 6.630 1.00 93.62 248 LEU A N 1
ATOM 2012 C CA . LEU A 1 248 ? -18.164 0.985 6.382 1.00 93.62 248 LEU A CA 1
ATOM 2013 C C . LE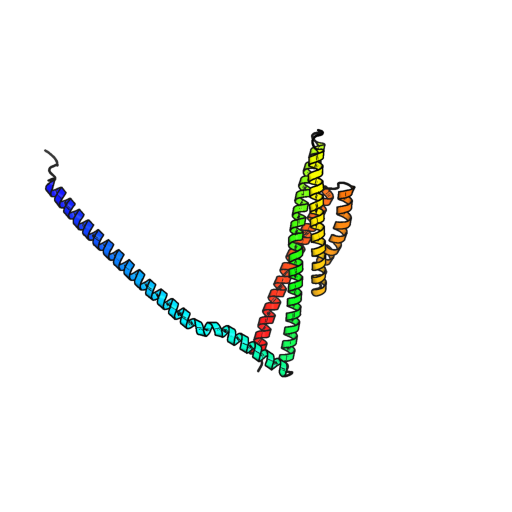U A 1 248 ? -18.233 0.030 7.583 1.00 93.62 248 LEU A C 1
ATOM 2015 O O . LEU A 1 248 ? -19.312 -0.427 7.945 1.00 93.62 248 LEU A O 1
ATOM 2019 N N . GLU A 1 249 ? -17.106 -0.227 8.249 1.00 89.38 249 GLU A N 1
ATOM 2020 C CA . GLU A 1 249 ? -17.057 -1.056 9.460 1.00 89.38 249 GLU A CA 1
ATOM 2021 C C . GLU A 1 249 ? -17.818 -0.421 10.629 1.00 89.38 249 GLU A C 1
ATOM 2023 O O . GLU A 1 249 ? -18.547 -1.117 11.339 1.00 89.38 249 GLU A O 1
ATOM 2028 N N . VAL A 1 250 ? -17.721 0.903 10.791 1.00 92.12 250 VAL A N 1
ATOM 2029 C CA . VAL A 1 250 ? -18.521 1.645 11.779 1.00 92.12 250 VAL A CA 1
ATOM 2030 C C . VAL A 1 250 ? -20.012 1.573 11.444 1.00 92.12 250 VAL A C 1
ATOM 2032 O O . VAL A 1 250 ? -20.810 1.282 12.331 1.00 92.12 250 VAL A O 1
ATOM 2035 N N . GLN A 1 251 ? -20.390 1.783 10.180 1.00 89.75 251 GLN A N 1
ATOM 2036 C CA . GLN A 1 251 ? -21.786 1.691 9.733 1.00 89.75 251 GLN A CA 1
ATOM 2037 C C . GLN A 1 251 ? -22.365 0.291 9.944 1.00 89.75 251 GLN A C 1
ATOM 2039 O O . GLN A 1 251 ? -23.457 0.155 10.486 1.00 89.75 251 GLN A O 1
ATOM 2044 N N . ARG A 1 252 ? -21.618 -0.758 9.581 1.00 87.19 252 ARG A N 1
ATOM 2045 C CA . ARG A 1 252 ? -22.022 -2.155 9.794 1.00 87.19 252 ARG A CA 1
ATOM 2046 C C . ARG A 1 252 ? -22.240 -2.447 11.273 1.00 87.19 252 ARG A C 1
ATOM 2048 O O . ARG A 1 252 ? -23.224 -3.080 11.635 1.00 87.19 252 ARG A O 1
ATOM 2055 N N . LYS A 1 253 ? -21.349 -1.954 12.133 1.00 87.12 253 LYS A N 1
ATOM 2056 C CA . LYS A 1 253 ? -21.484 -2.104 13.581 1.00 87.12 253 LYS A CA 1
ATOM 2057 C C . LYS A 1 253 ? -22.736 -1.403 14.119 1.00 87.12 253 LYS A C 1
ATOM 2059 O O . LYS A 1 253 ? -23.487 -2.026 14.859 1.00 87.12 253 LYS A O 1
ATOM 2064 N N . GLN A 1 254 ? -22.979 -0.155 13.715 1.00 88.62 254 GLN A N 1
ATOM 2065 C CA . GLN A 1 254 ? -24.183 0.599 14.091 1.00 88.62 254 GLN A CA 1
ATOM 2066 C C . GLN A 1 254 ? -25.459 -0.111 13.634 1.00 88.62 254 GLN A C 1
ATOM 2068 O O . GLN A 1 254 ? -26.389 -0.257 14.416 1.00 88.62 254 GLN A O 1
ATOM 2073 N N . LEU A 1 255 ? -25.469 -0.633 12.406 1.00 86.88 255 LEU A N 1
ATOM 2074 C CA . LEU A 1 255 ? -26.598 -1.386 11.870 1.00 86.88 255 LEU A CA 1
ATOM 2075 C C . LEU A 1 255 ? -26.920 -2.617 12.727 1.00 86.88 255 LEU A C 1
ATOM 2077 O O . LEU A 1 255 ? -28.075 -2.859 13.068 1.00 86.88 255 LEU A O 1
ATOM 2081 N N . ILE A 1 256 ? -25.892 -3.383 13.104 1.00 84.50 256 ILE A N 1
ATOM 2082 C CA . ILE A 1 256 ? -26.059 -4.549 13.978 1.00 84.50 256 ILE A CA 1
ATOM 2083 C C . ILE A 1 256 ? -26.562 -4.105 15.358 1.00 84.50 256 ILE A C 1
ATOM 2085 O O . ILE A 1 256 ? -27.407 -4.776 15.939 1.00 84.50 256 ILE A O 1
ATOM 2089 N N . GLU A 1 257 ? -26.094 -2.980 15.897 1.00 84.25 257 GLU A N 1
ATOM 2090 C CA . GLU A 1 257 ? -26.562 -2.450 17.184 1.00 84.25 257 GLU A CA 1
ATOM 2091 C C . GLU A 1 257 ? -28.032 -2.007 17.153 1.00 84.25 257 GLU A C 1
ATOM 2093 O O . GLU A 1 257 ? -28.758 -2.326 18.093 1.00 84.25 257 GLU A O 1
ATOM 2098 N N . GLU A 1 258 ? -28.476 -1.357 16.077 1.00 85.06 258 GLU A N 1
ATOM 2099 C CA . GLU A 1 258 ? -29.828 -0.799 15.905 1.00 85.06 258 GLU A CA 1
ATOM 2100 C C . GLU A 1 258 ? -30.888 -1.821 15.471 1.00 85.06 258 GLU A C 1
ATOM 2102 O O . GLU A 1 258 ? -32.080 -1.556 15.608 1.00 85.06 258 GLU A O 1
ATOM 2107 N N . ALA A 1 259 ? -30.480 -2.982 14.953 1.00 78.12 259 ALA A N 1
ATOM 2108 C CA . ALA A 1 259 ? -31.414 -4.028 14.551 1.00 78.12 259 ALA A CA 1
ATOM 2109 C C . ALA A 1 259 ? -32.171 -4.600 15.769 1.00 78.12 259 ALA A C 1
ATOM 2111 O O . ALA A 1 259 ? -31.548 -5.176 16.663 1.00 78.12 259 ALA A O 1
ATOM 2112 N N . ASP A 1 260 ? -33.495 -4.448 15.797 1.00 63.12 260 ASP A N 1
ATOM 2113 C CA . ASP A 1 260 ? -34.403 -5.009 16.815 1.00 63.12 260 ASP A CA 1
ATOM 2114 C C . ASP A 1 260 ? -34.967 -6.382 16.414 1.00 63.12 260 ASP A C 1
ATOM 2116 O O . ASP A 1 260 ? -35.374 -6.539 15.235 1.00 63.12 260 ASP A O 1
#

Solvent-accessible surface area (backbone atoms only — not comparable to full-atom values): 13865 Å² total; per-residue (Å²): 138,78,81,84,85,74,76,43,67,66,59,54,49,51,51,52,50,49,52,48,50,54,49,48,52,49,52,48,51,52,50,50,54,52,49,53,53,50,50,53,51,50,52,52,48,54,53,50,54,49,51,51,52,53,52,53,60,67,42,54,75,58,69,47,46,64,58,52,53,54,50,51,51,55,52,50,47,54,56,39,60,75,61,83,38,74,65,28,54,54,48,47,54,53,49,52,52,48,50,54,46,52,52,51,46,50,35,37,49,52,22,46,63,33,38,55,59,19,44,50,30,33,51,52,21,46,54,32,43,50,52,37,49,57,57,62,60,49,66,78,76,62,84,67,98,79,54,68,69,66,52,48,53,40,48,55,49,24,49,53,33,44,53,51,20,48,58,33,44,52,51,21,48,53,33,46,48,53,35,30,74,73,66,66,54,55,84,64,52,52,52,46,54,55,45,48,58,57,48,54,64,49,42,55,51,42,35,75,74,67,65,40,55,70,60,43,43,55,51,47,50,52,49,35,55,51,50,53,51,50,48,54,47,44,52,52,52,39,53,52,48,50,54,51,48,54,52,48,53,52,50,53,51,52,51,57,69,69,62,129

Radius of gyration: 39.25 Å; Cα contacts (8 Å, |Δi|>4): 144; chains: 1; bounding box: 87×66×105 Å